Protein AF-A0A671MDL5-F1 (afdb_monomer)

Sequence (183 aa):
FMSVTAITTGIWLVFLQIFPKAQNVAWSSVNFKSMLTWSPKPTNYSYTVEFSELGQDRERMPHCIRTMEPECDLTAELKNLKAYYSADILSEPMRGVSSDLIEFPHVRSEKFSPYYDTAIGRPEFKIEVSSDKRKMTLHVTDVPTALFNEDNKRLNIRDVFGDNLQYKVTYRKAKSTGKNKRH

Mean predicted aligned error: 8.78 Å

pLDDT: mean 88.06, std 17.73, range [24.2, 98.56]

Organism: NCBI:txid1608454

Foldseek 3Di:
DDDDDDDDPDPPPPPQPAFDEWAPFDWAAELLFIKTFTDDQDDFWFKWKWKDFPPDDIDTDPVRGRDSHRMDGCSVVLPPQATKMKMKIFTGGHPPDDHPDPGTHIDMYDIDHNNPPHHYDDWDWDWDADPVRPDIDIGTDFAWHPDADPVRHTDTPCNRCPPVDDDKDWDDDPPDPDIDTDD

Structure (mmCIF, N/CA/C/O backbone):
data_AF-A0A671MDL5-F1
#
_entry.id   AF-A0A671MDL5-F1
#
loop_
_atom_site.group_PDB
_atom_site.id
_atom_site.type_symbol
_atom_site.label_atom_id
_atom_site.label_alt_id
_atom_site.label_comp_id
_atom_site.label_asym_id
_atom_site.label_entity_id
_atom_site.label_seq_id
_atom_site.pdbx_PDB_ins_code
_atom_site.Cartn_x
_atom_site.Cartn_y
_atom_site.Cartn_z
_atom_site.occupancy
_atom_site.B_iso_or_equiv
_atom_site.auth_seq_id
_atom_site.auth_comp_id
_atom_site.auth_asym_id
_atom_site.auth_atom_id
_atom_site.pdbx_PDB_model_num
ATOM 1 N N . PHE A 1 1 ? 66.152 -12.686 -31.623 1.00 38.03 1 PHE A N 1
ATOM 2 C CA . PHE A 1 1 ? 65.501 -11.613 -32.396 1.00 38.03 1 PHE A CA 1
ATOM 3 C C . PHE A 1 1 ? 64.709 -12.232 -33.532 1.00 38.03 1 PHE A C 1
ATOM 5 O O . PHE A 1 1 ? 65.297 -12.617 -34.527 1.00 38.03 1 PHE A O 1
ATOM 12 N N . MET A 1 2 ? 63.398 -12.365 -33.354 1.00 24.20 2 MET A N 1
ATOM 13 C CA . MET A 1 2 ? 62.418 -12.529 -34.428 1.00 24.20 2 MET A CA 1
ATOM 14 C C . MET A 1 2 ? 61.126 -11.919 -33.892 1.00 24.20 2 MET A C 1
ATOM 16 O O . MET A 1 2 ? 60.614 -12.352 -32.863 1.00 24.20 2 MET A O 1
ATOM 20 N N . SER A 1 3 ? 60.692 -10.840 -34.535 1.00 28.72 3 SER A N 1
ATOM 21 C CA . SER A 1 3 ? 59.435 -10.159 -34.248 1.00 28.72 3 SER A CA 1
ATOM 22 C C . SER A 1 3 ? 58.328 -10.895 -34.996 1.00 28.72 3 SER A C 1
ATOM 24 O O . SER A 1 3 ? 58.455 -11.112 -36.200 1.00 28.72 3 SER A O 1
ATOM 26 N N . VAL A 1 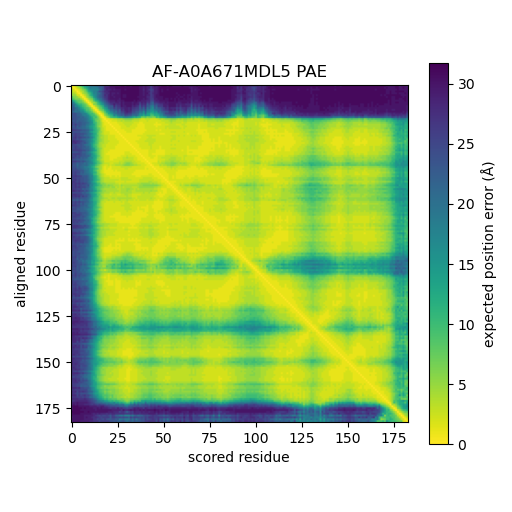4 ? 57.273 -11.300 -34.290 1.00 33.22 4 VAL A N 1
ATOM 27 C CA . VAL A 1 4 ? 56.051 -11.846 -34.888 1.00 33.22 4 VAL A CA 1
ATOM 28 C C . VAL A 1 4 ? 54.928 -10.870 -34.576 1.00 33.22 4 VAL A C 1
ATOM 30 O O . VAL A 1 4 ? 54.520 -10.715 -33.427 1.00 33.22 4 VAL A O 1
ATOM 33 N N . THR A 1 5 ? 54.453 -10.184 -35.607 1.00 33.97 5 THR A N 1
ATOM 34 C CA . THR A 1 5 ? 53.291 -9.300 -35.558 1.00 33.97 5 THR A CA 1
ATOM 35 C C . THR A 1 5 ? 52.025 -10.150 -35.648 1.00 33.97 5 THR A C 1
ATOM 37 O O . THR A 1 5 ? 51.799 -10.822 -36.653 1.00 33.97 5 THR A O 1
ATOM 40 N N . ALA A 1 6 ? 51.194 -10.128 -34.606 1.00 33.28 6 ALA A N 1
ATOM 41 C CA . ALA A 1 6 ? 49.866 -10.730 -34.632 1.00 33.28 6 ALA A CA 1
ATOM 42 C C . ALA A 1 6 ? 48.845 -9.695 -35.126 1.00 33.28 6 ALA A C 1
ATOM 44 O O . ALA A 1 6 ? 48.652 -8.654 -34.500 1.00 33.28 6 ALA A O 1
ATOM 45 N N . ILE A 1 7 ? 48.194 -9.984 -36.253 1.00 45.12 7 ILE A N 1
ATOM 46 C CA . ILE A 1 7 ? 47.018 -9.250 -36.725 1.00 45.12 7 ILE A CA 1
ATOM 47 C C . ILE A 1 7 ? 45.821 -9.836 -35.975 1.00 45.12 7 ILE A C 1
ATOM 49 O O . ILE A 1 7 ? 45.332 -10.910 -36.319 1.00 45.12 7 ILE A O 1
ATOM 53 N N . THR A 1 8 ? 45.377 -9.169 -34.912 1.00 41.53 8 THR A N 1
ATOM 54 C CA . THR A 1 8 ? 44.138 -9.529 -34.222 1.00 41.53 8 THR A CA 1
ATOM 55 C C . THR A 1 8 ? 42.959 -8.980 -35.016 1.00 41.53 8 THR A C 1
ATOM 57 O O . THR A 1 8 ? 42.640 -7.793 -34.986 1.00 41.53 8 THR A O 1
ATOM 60 N N . THR A 1 9 ? 42.298 -9.860 -35.761 1.00 46.31 9 THR A N 1
ATOM 61 C CA . THR A 1 9 ? 40.949 -9.615 -36.262 1.00 46.31 9 THR A CA 1
ATOM 62 C C . THR A 1 9 ? 40.031 -9.440 -35.053 1.00 46.31 9 THR A C 1
ATOM 64 O O . THR A 1 9 ? 39.789 -10.366 -34.280 1.00 46.31 9 THR A O 1
ATOM 67 N N . GLY A 1 10 ? 39.596 -8.199 -34.834 1.00 42.34 10 GLY A N 1
ATOM 68 C CA . GLY A 1 10 ? 38.717 -7.820 -33.737 1.00 42.34 10 GLY A CA 1
ATOM 69 C C . GLY A 1 10 ? 37.343 -8.454 -33.902 1.00 42.34 10 GLY A C 1
ATOM 70 O O . GLY A 1 10 ? 36.468 -7.893 -34.556 1.00 42.34 10 GLY A O 1
ATOM 71 N N . ILE A 1 11 ? 37.145 -9.612 -33.279 1.00 43.97 11 ILE A N 1
ATOM 72 C CA . ILE A 1 11 ? 35.815 -10.051 -32.873 1.00 43.97 11 ILE A CA 1
ATOM 73 C C . ILE A 1 11 ? 35.399 -9.077 -31.773 1.00 43.97 11 ILE A C 1
ATOM 75 O O . ILE A 1 11 ? 35.876 -9.160 -30.641 1.00 43.97 11 ILE A O 1
ATOM 79 N N . TRP A 1 12 ? 34.550 -8.112 -32.120 1.00 43.50 12 TRP A N 1
ATOM 80 C CA . TRP A 1 12 ? 33.810 -7.341 -31.131 1.00 43.50 12 TRP A CA 1
ATOM 81 C C . TRP A 1 12 ? 32.901 -8.326 -30.396 1.00 43.50 12 TRP A C 1
ATOM 83 O O . TRP A 1 12 ? 31.821 -8.670 -30.869 1.00 43.50 12 TRP A O 1
ATOM 93 N N . LEU A 1 13 ? 33.372 -8.840 -29.261 1.00 40.53 13 LEU A N 1
ATOM 94 C CA . LEU A 1 13 ? 32.512 -9.481 -28.279 1.00 40.53 13 LEU A CA 1
ATOM 95 C C . LEU A 1 13 ? 31.534 -8.408 -27.801 1.00 40.53 13 LEU A C 1
ATOM 97 O O . LEU A 1 13 ? 31.865 -7.583 -26.952 1.00 40.53 13 LEU A O 1
ATOM 101 N N . VAL A 1 14 ? 30.340 -8.395 -28.392 1.00 48.12 14 VAL A N 1
ATOM 102 C CA . VAL A 1 14 ? 29.201 -7.661 -27.851 1.00 48.12 14 VAL A CA 1
ATOM 103 C C . VAL A 1 14 ? 28.879 -8.349 -26.531 1.00 48.12 14 VAL A C 1
ATOM 105 O O . VAL A 1 14 ? 28.303 -9.437 -26.506 1.00 48.12 14 VAL A O 1
ATOM 108 N N . PHE A 1 15 ? 29.344 -7.783 -25.419 1.00 48.84 15 PHE A N 1
ATOM 109 C CA . PHE A 1 15 ? 28.907 -8.237 -24.109 1.00 48.84 15 PHE A CA 1
ATOM 110 C C . PHE A 1 15 ? 27.413 -7.936 -24.018 1.00 48.84 15 PHE A C 1
ATOM 112 O O . PHE A 1 15 ? 27.021 -6.787 -23.836 1.00 48.84 15 PHE A O 1
ATOM 119 N N . LEU A 1 16 ? 26.577 -8.967 -24.165 1.00 54.47 16 LEU A N 1
ATOM 120 C CA . LEU A 1 16 ? 25.159 -8.863 -23.859 1.00 54.47 16 LEU A CA 1
ATOM 121 C C . LEU A 1 16 ? 25.063 -8.535 -22.363 1.00 54.47 16 LEU A C 1
ATOM 123 O O . LEU A 1 16 ? 25.289 -9.397 -21.512 1.00 54.47 16 LEU A O 1
ATOM 127 N N . GLN A 1 17 ? 24.830 -7.267 -22.029 1.00 65.50 17 GLN A N 1
ATOM 128 C CA . GLN A 1 17 ? 24.730 -6.834 -20.642 1.00 65.50 17 GLN A CA 1
ATOM 129 C C . GLN A 1 17 ? 23.407 -7.352 -20.072 1.00 65.50 17 GLN A C 1
ATOM 131 O O . GLN A 1 17 ? 22.361 -6.733 -20.239 1.00 65.50 17 GLN A O 1
ATOM 136 N N . ILE A 1 18 ? 23.449 -8.519 -19.429 1.00 80.25 18 ILE A N 1
ATOM 137 C CA . ILE A 1 18 ? 22.289 -9.123 -18.772 1.00 80.25 18 ILE A CA 1
ATOM 138 C C . ILE A 1 18 ? 22.203 -8.556 -17.355 1.00 80.25 18 ILE A C 1
ATOM 140 O O . ILE A 1 18 ? 23.061 -8.821 -16.512 1.00 80.25 18 ILE A O 1
ATOM 144 N N . PHE A 1 19 ? 21.164 -7.769 -17.088 1.00 90.75 19 PHE A N 1
ATOM 145 C CA . PHE A 1 19 ? 20.894 -7.250 -15.750 1.00 90.75 19 PHE A CA 1
ATOM 146 C C . PHE A 1 19 ? 20.320 -8.348 -14.842 1.00 90.75 19 PHE A C 1
ATOM 148 O O . PHE A 1 19 ? 19.509 -9.162 -15.294 1.00 90.75 19 PHE A O 1
ATOM 155 N N . PRO A 1 20 ? 20.704 -8.407 -13.556 1.00 93.69 20 PRO A N 1
ATOM 156 C CA . PRO A 1 20 ? 20.126 -9.379 -12.642 1.00 93.69 20 PRO A CA 1
ATOM 157 C C . PRO A 1 20 ? 18.664 -9.028 -12.361 1.00 93.69 20 PRO A C 1
ATOM 159 O O . PRO A 1 20 ? 18.301 -7.860 -12.224 1.00 93.69 20 PRO A O 1
ATOM 162 N N . LYS A 1 21 ? 17.818 -10.050 -12.245 1.00 96.25 21 LYS A N 1
ATOM 163 C CA . LYS A 1 21 ? 16.431 -9.888 -11.801 1.00 96.25 21 LYS A CA 1
ATOM 164 C C . LYS A 1 21 ? 16.380 -9.465 -10.333 1.00 96.25 21 LYS A C 1
ATOM 166 O O . LYS A 1 21 ? 17.162 -9.974 -9.526 1.00 96.25 21 LYS A O 1
ATOM 171 N N . ALA A 1 22 ? 15.420 -8.606 -9.995 1.00 97.81 22 ALA A N 1
ATOM 172 C CA . ALA A 1 22 ? 15.054 -8.352 -8.607 1.00 97.81 22 ALA A CA 1
ATOM 173 C C . ALA A 1 22 ? 14.635 -9.659 -7.908 1.00 97.81 22 ALA A C 1
ATOM 175 O O . ALA A 1 22 ? 14.125 -10.591 -8.527 1.00 97.81 22 ALA A O 1
ATOM 176 N N . GLN A 1 23 ? 14.851 -9.731 -6.604 1.00 98.00 23 GLN A N 1
ATOM 177 C CA . GLN A 1 23 ? 14.560 -10.876 -5.750 1.00 98.00 23 GLN A CA 1
ATOM 178 C C . GLN A 1 23 ? 13.869 -10.402 -4.477 1.00 98.00 23 GLN A C 1
ATOM 180 O O . GLN A 1 23 ? 14.004 -9.240 -4.089 1.00 98.00 23 GLN A O 1
ATOM 185 N N . ASN A 1 24 ? 13.189 -11.321 -3.786 1.00 97.88 24 ASN A N 1
ATOM 186 C CA . ASN A 1 24 ? 12.487 -11.032 -2.532 1.00 97.88 24 ASN A CA 1
ATOM 187 C C . ASN A 1 24 ? 11.492 -9.871 -2.683 1.00 97.88 24 ASN A C 1
ATOM 189 O O . ASN A 1 24 ? 11.408 -9.003 -1.819 1.00 97.88 24 ASN A O 1
ATOM 193 N N . VAL A 1 25 ? 10.789 -9.840 -3.820 1.00 98.44 25 VAL A N 1
ATOM 194 C CA . VAL A 1 25 ? 9.781 -8.821 -4.105 1.00 98.44 25 VAL A CA 1
ATOM 195 C C . VAL A 1 25 ? 8.607 -9.025 -3.157 1.00 98.44 25 VAL A C 1
ATOM 197 O O . VAL A 1 25 ? 7.961 -10.072 -3.193 1.00 98.44 25 VAL A O 1
ATOM 200 N N . ALA A 1 26 ? 8.332 -8.037 -2.315 1.00 98.25 26 ALA A N 1
ATOM 201 C CA . ALA A 1 26 ? 7.304 -8.135 -1.293 1.00 98.25 26 ALA A CA 1
ATOM 202 C C . ALA A 1 26 ? 6.546 -6.819 -1.122 1.00 98.25 26 ALA A C 1
ATOM 204 O O . ALA A 1 26 ? 7.091 -5.727 -1.280 1.00 98.25 26 ALA A O 1
ATOM 205 N N . TRP A 1 27 ? 5.276 -6.943 -0.748 1.00 98.44 27 TRP A N 1
ATOM 206 C CA . TRP A 1 27 ? 4.457 -5.824 -0.308 1.00 98.44 27 TRP A CA 1
ATOM 207 C C . TRP A 1 27 ? 4.574 -5.652 1.205 1.00 98.44 27 TRP A C 1
ATOM 209 O O . TRP A 1 27 ? 4.484 -6.617 1.963 1.00 98.44 27 TRP A O 1
ATOM 219 N N . SER A 1 28 ? 4.724 -4.410 1.648 1.00 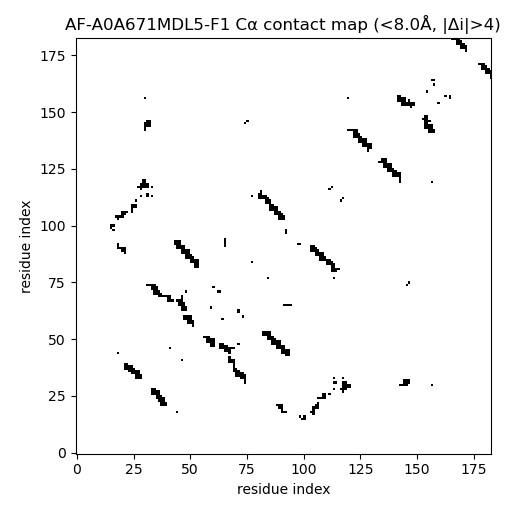97.94 28 SER A N 1
ATOM 220 C CA . SER A 1 28 ? 4.633 -4.003 3.046 1.00 97.94 28 SER A CA 1
ATOM 221 C C . SER A 1 28 ? 3.559 -2.934 3.160 1.00 97.94 28 SER A C 1
ATOM 223 O O . SER A 1 28 ? 3.694 -1.859 2.575 1.00 97.94 28 SER A O 1
ATOM 225 N N . SER A 1 29 ? 2.470 -3.226 3.876 1.00 98.56 29 SER A N 1
ATOM 226 C CA . SER A 1 29 ? 1.367 -2.279 4.021 1.00 98.56 29 SER A CA 1
ATOM 227 C C . SER A 1 29 ? 0.816 -2.227 5.438 1.00 98.56 29 SER A C 1
ATOM 229 O O . SER A 1 29 ? 0.438 -3.249 6.016 1.00 98.56 29 SER A O 1
ATOM 231 N N . VAL A 1 30 ? 0.777 -1.020 6.007 1.00 98.44 30 VAL A N 1
ATOM 232 C CA . VAL A 1 30 ? 0.216 -0.754 7.337 1.00 98.44 30 VAL A CA 1
ATOM 233 C C . VAL A 1 30 ? -0.653 0.493 7.274 1.00 98.44 30 VAL A C 1
ATOM 235 O O . VAL A 1 30 ? -0.196 1.555 6.853 1.00 98.44 30 VAL A O 1
ATOM 238 N N . ASN A 1 31 ? -1.903 0.387 7.730 1.00 98.06 31 ASN A N 1
ATOM 239 C CA . ASN A 1 31 ? -2.895 1.465 7.672 1.00 98.06 31 ASN A CA 1
ATOM 240 C C . ASN A 1 31 ? -2.959 2.126 6.281 1.00 98.06 31 ASN A C 1
ATOM 242 O O . ASN A 1 31 ? -2.991 3.356 6.178 1.00 98.06 31 ASN A O 1
ATOM 246 N N . PHE A 1 32 ? -2.947 1.307 5.224 1.00 98.38 32 PHE A N 1
ATOM 247 C CA . PHE A 1 32 ? -2.957 1.711 3.814 1.00 98.38 32 PHE A CA 1
ATOM 248 C C . PHE A 1 32 ? -1.701 2.433 3.305 1.00 98.38 32 PHE A C 1
ATOM 250 O O . PHE A 1 32 ? -1.635 2.748 2.119 1.00 98.38 32 PHE A O 1
ATOM 257 N N . LYS A 1 33 ? -0.670 2.646 4.135 1.00 98.25 33 LYS A N 1
ATOM 258 C CA . LYS A 1 33 ? 0.657 3.043 3.646 1.00 98.25 33 LYS A CA 1
ATOM 259 C C . LYS A 1 33 ? 1.305 1.823 3.003 1.00 98.25 33 LYS A C 1
ATOM 261 O O . LYS A 1 33 ? 1.703 0.926 3.736 1.00 98.25 33 LYS A O 1
ATOM 266 N N . SER A 1 34 ? 1.390 1.788 1.675 1.00 98.25 34 SER A N 1
ATOM 267 C CA . SER A 1 34 ? 1.766 0.591 0.913 1.00 98.25 34 SER A CA 1
ATOM 268 C C . SER A 1 34 ? 3.072 0.803 0.154 1.00 98.25 34 SER A C 1
ATOM 270 O O . SER A 1 34 ? 3.168 1.675 -0.708 1.00 98.25 34 SER A O 1
ATOM 272 N N . MET A 1 35 ? 4.069 -0.015 0.471 1.00 98.25 35 MET A N 1
ATOM 273 C CA . MET A 1 35 ? 5.412 0.037 -0.094 1.00 98.25 35 MET A CA 1
ATOM 274 C C . MET A 1 35 ? 5.769 -1.312 -0.711 1.00 98.25 35 MET A C 1
ATOM 276 O O . MET A 1 35 ? 5.555 -2.360 -0.100 1.00 98.25 35 MET A O 1
ATOM 280 N N . LEU A 1 36 ? 6.321 -1.281 -1.916 1.00 98.56 36 LEU A N 1
ATOM 281 C CA . LEU A 1 36 ? 6.911 -2.438 -2.572 1.00 98.56 36 LEU A CA 1
ATOM 282 C C . LEU A 1 36 ? 8.406 -2.452 -2.263 1.00 98.56 36 LEU A C 1
ATOM 284 O O . LEU A 1 36 ? 9.060 -1.426 -2.423 1.00 98.56 36 LEU A O 1
ATOM 288 N N . THR A 1 37 ? 8.949 -3.584 -1.831 1.00 98.56 37 THR A N 1
ATOM 289 C CA . THR A 1 37 ? 10.377 -3.740 -1.526 1.00 98.56 37 THR A CA 1
ATOM 290 C C . THR A 1 37 ? 10.956 -4.935 -2.261 1.00 98.56 37 THR A C 1
ATOM 292 O O . THR A 1 37 ? 10.240 -5.874 -2.614 1.00 98.56 37 THR A O 1
ATOM 295 N N . TRP A 1 38 ? 12.254 -4.887 -2.542 1.00 98.56 38 TRP A N 1
ATOM 296 C CA . TRP A 1 38 ? 12.972 -5.962 -3.217 1.00 98.56 38 TRP A CA 1
ATOM 297 C C . TRP A 1 38 ? 14.465 -5.928 -2.877 1.00 98.56 38 TRP A C 1
ATOM 299 O O . TRP A 1 38 ? 14.929 -5.199 -2.006 1.00 98.56 38 TRP A O 1
ATOM 309 N N . SER A 1 39 ? 15.241 -6.781 -3.533 1.00 97.94 39 SER A N 1
ATOM 310 C CA . SER A 1 39 ? 16.687 -6.904 -3.363 1.00 97.94 39 SER A CA 1
ATOM 311 C C . SER A 1 39 ? 17.327 -7.425 -4.658 1.00 97.94 39 SER A C 1
ATOM 313 O O . SER A 1 39 ? 16.615 -7.959 -5.504 1.00 97.94 39 SER A O 1
ATOM 315 N N . PRO A 1 40 ? 18.652 -7.321 -4.837 1.00 97.12 40 PRO A N 1
ATOM 316 C CA . PRO A 1 40 ? 19.580 -6.491 -4.071 1.00 97.12 40 PRO A CA 1
ATOM 317 C C . PRO A 1 40 ? 19.478 -5.011 -4.471 1.00 97.12 40 PRO A C 1
ATOM 319 O O . PRO A 1 40 ? 18.895 -4.675 -5.503 1.00 97.12 40 PRO A O 1
ATOM 322 N N . LYS A 1 41 ? 20.105 -4.128 -3.682 1.00 97.12 41 LYS A N 1
ATOM 323 C CA . LYS A 1 41 ? 20.360 -2.742 -4.103 1.00 97.12 41 LYS A CA 1
ATOM 324 C C . LYS A 1 41 ? 21.260 -2.762 -5.354 1.00 97.12 41 LYS A C 1
ATOM 326 O O . LYS A 1 41 ? 22.266 -3.479 -5.343 1.00 97.12 41 LYS A O 1
ATOM 331 N N . 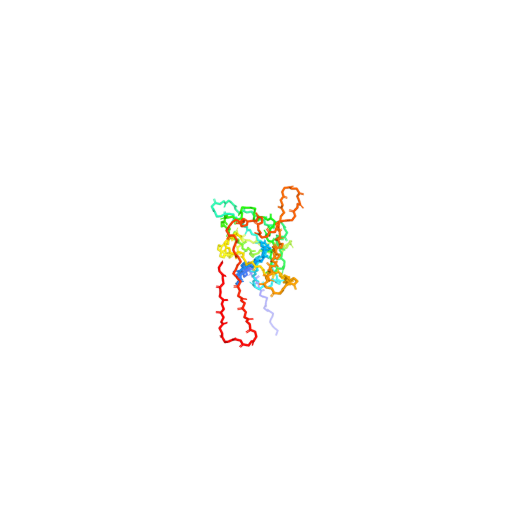PRO A 1 42 ? 20.912 -2.045 -6.434 1.00 95.12 42 PRO A N 1
ATOM 332 C CA . PRO A 1 42 ? 21.658 -2.122 -7.678 1.00 95.12 42 PRO A CA 1
ATOM 333 C C . PRO A 1 42 ? 22.966 -1.317 -7.584 1.00 95.12 42 PRO A C 1
ATOM 335 O O . PRO A 1 42 ? 23.076 -0.379 -6.795 1.00 95.12 42 PRO A O 1
ATOM 338 N N . THR A 1 43 ? 23.970 -1.685 -8.386 1.00 92.38 43 THR A N 1
ATOM 339 C CA . THR A 1 43 ? 25.295 -1.024 -8.403 1.00 92.38 43 THR A CA 1
ATOM 340 C C . THR A 1 43 ? 25.676 -0.472 -9.777 1.00 92.38 43 THR A C 1
ATOM 342 O O . THR A 1 43 ? 26.229 0.618 -9.860 1.00 92.38 43 THR A O 1
ATOM 345 N N . ASN A 1 44 ? 25.366 -1.194 -10.855 1.00 92.31 44 ASN A N 1
ATOM 346 C CA . ASN A 1 44 ? 25.681 -0.840 -12.249 1.00 92.31 44 ASN A CA 1
ATOM 347 C C . ASN A 1 44 ? 24.462 -0.962 -13.189 1.00 92.31 44 ASN A C 1
ATOM 349 O O . ASN A 1 44 ? 24.601 -1.158 -14.397 1.00 92.31 44 ASN A O 1
ATOM 353 N N . TYR A 1 45 ? 23.267 -0.885 -12.615 1.00 94.81 45 TYR A N 1
ATOM 354 C CA . TYR A 1 45 ? 21.967 -0.913 -13.279 1.00 94.81 45 TYR A CA 1
ATOM 355 C C . TYR A 1 45 ? 20.967 -0.163 -12.400 1.00 94.81 45 TYR A C 1
ATOM 357 O O . TYR A 1 45 ? 21.344 0.386 -11.367 1.00 94.81 45 TYR A O 1
ATOM 365 N N . SER A 1 46 ? 19.710 -0.107 -12.808 1.00 96.88 46 SER A N 1
ATOM 366 C CA . SER A 1 46 ? 18.648 0.544 -12.049 1.00 96.88 46 SER A CA 1
ATOM 367 C C . SER A 1 46 ? 17.356 -0.251 -12.143 1.00 96.88 46 SER A C 1
ATOM 369 O O . SER A 1 46 ? 17.231 -1.135 -12.993 1.00 96.88 46 SER A O 1
ATOM 371 N N . TYR A 1 47 ? 16.404 0.069 -11.274 1.00 97.94 47 TYR A N 1
ATOM 372 C CA . TYR A 1 47 ? 15.077 -0.524 -11.313 1.00 97.94 47 TYR A CA 1
ATOM 373 C C . TYR A 1 47 ? 14.038 0.464 -11.826 1.00 97.94 47 TYR A C 1
ATOM 375 O O . TYR A 1 47 ? 14.085 1.644 -11.484 1.00 97.94 47 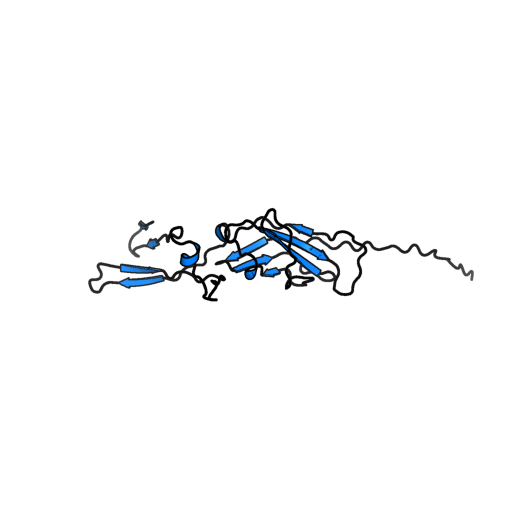TYR A O 1
ATOM 383 N N . THR A 1 48 ? 13.062 -0.025 -12.582 1.00 97.81 48 THR A N 1
ATOM 384 C CA . THR A 1 48 ? 11.793 0.678 -12.774 1.00 97.81 48 THR A CA 1
ATOM 385 C C . THR A 1 48 ? 10.645 -0.170 -12.280 1.00 97.81 48 THR A C 1
ATOM 387 O O . THR A 1 48 ? 10.549 -1.346 -12.618 1.00 97.81 48 THR A O 1
ATOM 390 N N . VAL A 1 49 ? 9.773 0.449 -11.488 1.00 98.44 49 VAL A N 1
ATOM 391 C CA . VAL A 1 49 ? 8.516 -0.159 -11.060 1.00 98.44 49 VAL A CA 1
ATOM 392 C C . VAL A 1 49 ? 7.411 0.185 -12.049 1.00 98.44 49 VAL A C 1
ATOM 394 O O . VAL A 1 49 ? 7.137 1.355 -12.326 1.00 98.44 49 VAL A O 1
ATOM 397 N N . GLU A 1 50 ? 6.761 -0.854 -12.544 1.00 98.00 50 GLU A N 1
ATOM 398 C CA . GLU A 1 50 ? 5.476 -0.803 -13.228 1.00 98.00 50 GLU A CA 1
ATOM 399 C C . GLU A 1 50 ? 4.423 -1.464 -12.345 1.00 98.00 50 GLU A C 1
ATOM 401 O O . GLU A 1 50 ? 4.724 -2.409 -11.620 1.00 98.00 50 GLU A O 1
ATOM 406 N N . PHE A 1 51 ? 3.186 -0.988 -12.378 1.00 97.25 51 PHE A N 1
ATOM 407 C CA . PHE A 1 51 ? 2.095 -1.591 -11.616 1.00 97.25 51 PHE A CA 1
ATOM 408 C C . PHE A 1 51 ? 0.779 -1.482 -12.381 1.00 97.25 51 PHE A C 1
ATOM 410 O O . PHE A 1 51 ? 0.648 -0.698 -13.316 1.00 97.25 51 PHE A O 1
ATOM 417 N N . SER A 1 52 ? -0.182 -2.321 -12.019 1.00 97.00 52 SER A N 1
ATOM 418 C CA . SER A 1 52 ? -1.530 -2.304 -12.592 1.00 97.00 52 SER A CA 1
ATOM 419 C C . SER A 1 52 ? -2.520 -2.916 -11.618 1.00 97.00 52 SER A C 1
ATOM 421 O O . SER A 1 52 ? -2.175 -3.824 -10.851 1.00 97.00 52 SER A O 1
ATOM 423 N N . GLU A 1 53 ? -3.764 -2.450 -11.684 1.00 97.31 53 GLU A N 1
ATOM 424 C CA . GLU A 1 53 ? -4.902 -3.262 -11.267 1.00 97.31 53 GLU A CA 1
ATOM 425 C C . GLU A 1 53 ? -4.989 -4.497 -12.185 1.00 97.31 53 GLU A C 1
ATOM 427 O O . GLU A 1 53 ? -4.743 -4.418 -13.390 1.00 97.31 53 GLU A O 1
ATOM 432 N N . LEU A 1 54 ? -5.301 -5.668 -11.625 1.00 94.81 54 LEU A N 1
ATOM 433 C CA . LEU A 1 54 ? -5.328 -6.912 -12.394 1.00 94.81 54 LEU A CA 1
ATOM 434 C C . LEU A 1 54 ? -6.289 -6.819 -13.586 1.00 94.81 54 LEU A C 1
ATOM 436 O O . LEU A 1 54 ? -7.483 -6.587 -13.423 1.00 94.81 54 LEU A O 1
ATOM 440 N N . GLY A 1 55 ? -5.761 -7.098 -14.779 1.00 91.12 55 GLY A N 1
ATOM 441 C CA . GLY A 1 55 ? -6.520 -7.047 -16.031 1.00 91.12 55 GLY A CA 1
ATOM 442 C C . GLY A 1 55 ? -6.523 -5.678 -16.714 1.00 91.12 55 GLY A C 1
ATOM 443 O O . GLY A 1 55 ? -7.138 -5.556 -17.769 1.00 91.12 55 GLY A O 1
ATOM 444 N N . GLN A 1 56 ? -5.836 -4.683 -16.149 1.00 95.38 56 GLN A N 1
ATOM 445 C CA . GLN A 1 56 ? -5.599 -3.383 -16.776 1.00 95.38 56 GLN A CA 1
ATOM 446 C C . GLN A 1 56 ? -4.168 -3.273 -17.320 1.00 95.38 56 GLN A C 1
ATOM 448 O O . GLN A 1 56 ? -3.315 -4.134 -17.076 1.00 95.38 56 GLN A O 1
ATOM 453 N N . ASP A 1 57 ? -3.919 -2.200 -18.068 1.00 95.12 57 ASP A N 1
ATOM 454 C CA . ASP A 1 57 ? -2.595 -1.874 -18.584 1.00 95.12 57 ASP A CA 1
ATOM 455 C C . ASP A 1 57 ? -1.645 -1.452 -17.459 1.00 95.12 57 ASP A C 1
ATOM 457 O O . ASP A 1 57 ? -2.051 -0.916 -16.426 1.00 95.12 57 ASP A O 1
ATOM 461 N N . ARG A 1 58 ? -0.351 -1.720 -17.658 1.00 94.50 58 ARG A N 1
ATOM 462 C CA . ARG A 1 58 ? 0.688 -1.354 -16.692 1.00 94.50 58 ARG A CA 1
ATOM 463 C C . ARG A 1 58 ? 1.068 0.105 -16.842 1.00 94.50 58 ARG A C 1
ATOM 465 O O . ARG A 1 58 ? 1.351 0.576 -17.941 1.00 94.50 58 ARG A O 1
ATOM 472 N N . GLU A 1 59 ? 1.172 0.778 -15.710 1.00 95.50 59 GLU A N 1
ATOM 473 C CA . GLU A 1 59 ? 1.633 2.153 -15.618 1.00 95.50 59 GLU A CA 1
ATOM 474 C C . GLU A 1 59 ? 3.010 2.199 -14.954 1.00 95.50 59 GLU A C 1
ATOM 476 O O . GLU A 1 59 ? 3.276 1.505 -13.967 1.00 95.50 59 GLU A O 1
ATOM 481 N N . ARG A 1 60 ? 3.910 3.028 -15.497 1.00 96.06 60 ARG A N 1
ATOM 482 C CA . ARG A 1 60 ? 5.231 3.264 -14.900 1.00 96.06 60 ARG A CA 1
ATOM 483 C C . ARG A 1 60 ? 5.094 4.220 -13.730 1.00 96.06 60 ARG A C 1
ATOM 485 O O . ARG A 1 60 ? 4.545 5.307 -13.883 1.00 96.06 60 ARG A O 1
ATOM 492 N N . MET A 1 61 ? 5.677 3.854 -12.596 1.00 96.25 61 MET A N 1
ATOM 493 C CA . MET A 1 61 ? 5.642 4.665 -11.389 1.00 96.25 61 MET A CA 1
ATOM 494 C C . MET A 1 61 ? 6.608 5.855 -11.491 1.00 96.25 61 MET A C 1
ATOM 496 O O . MET A 1 61 ? 7.818 5.624 -11.432 1.00 96.25 61 MET A O 1
ATOM 500 N N . PRO A 1 62 ? 6.146 7.118 -11.605 1.00 93.56 62 PRO A N 1
ATOM 501 C CA . PRO A 1 62 ? 7.010 8.240 -11.985 1.00 93.56 62 PRO A CA 1
ATOM 502 C C . PRO A 1 62 ? 8.206 8.473 -11.053 1.00 93.56 62 PRO A C 1
ATOM 504 O O . PRO A 1 62 ? 9.313 8.745 -11.523 1.00 93.56 62 PRO A O 1
ATOM 507 N N . HIS A 1 63 ? 8.020 8.326 -9.738 1.00 94.88 63 HIS A N 1
ATOM 508 C CA . HIS A 1 63 ? 9.092 8.487 -8.744 1.00 94.88 63 HIS A CA 1
ATOM 509 C C . HIS A 1 63 ? 9.970 7.245 -8.564 1.00 94.88 63 HIS A C 1
ATOM 511 O O . HIS A 1 63 ? 10.964 7.310 -7.846 1.00 94.88 63 HIS A O 1
ATOM 517 N N . CYS A 1 64 ? 9.652 6.141 -9.239 1.00 96.88 64 CYS A N 1
ATOM 518 C CA . CYS A 1 64 ? 10.419 4.898 -9.200 1.00 96.88 64 CYS A CA 1
ATOM 519 C C . CYS A 1 64 ? 10.904 4.481 -10.596 1.00 96.88 64 CYS A C 1
ATOM 521 O O . CYS A 1 64 ? 11.079 3.293 -10.851 1.00 96.88 64 CYS A O 1
ATOM 523 N N . ILE A 1 65 ? 11.131 5.444 -11.499 1.00 96.19 65 ILE A N 1
ATOM 524 C CA . ILE A 1 65 ? 11.773 5.210 -12.800 1.00 96.19 65 ILE A CA 1
ATOM 525 C C . ILE A 1 65 ? 13.292 5.291 -12.646 1.00 96.19 65 ILE A C 1
ATOM 527 O O . ILE A 1 65 ? 13.826 6.343 -12.280 1.00 96.19 65 ILE A O 1
ATOM 531 N N . ARG A 1 66 ? 13.996 4.219 -13.027 1.00 95.31 66 ARG A N 1
ATOM 532 C CA . ARG A 1 66 ? 15.462 4.094 -12.939 1.00 95.31 66 ARG A CA 1
ATOM 533 C C . ARG A 1 66 ? 15.988 4.442 -11.546 1.00 95.31 66 ARG A C 1
ATOM 535 O O . ARG A 1 66 ? 16.970 5.173 -11.403 1.00 95.31 66 ARG A O 1
ATOM 542 N N . THR A 1 67 ?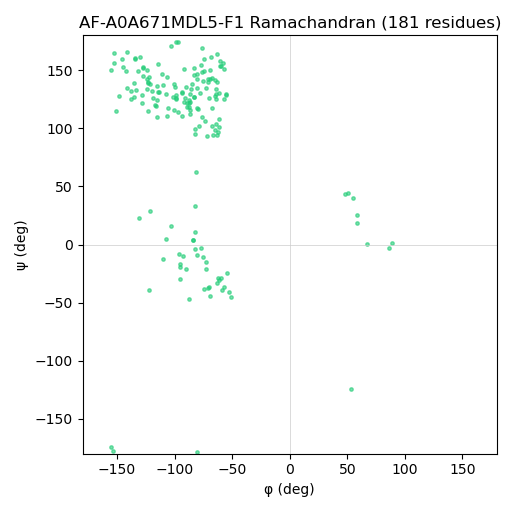 15.307 3.943 -10.521 1.00 96.38 67 THR A N 1
ATOM 543 C CA . THR A 1 67 ? 15.688 4.128 -9.125 1.00 96.38 67 THR A CA 1
ATOM 544 C C . THR A 1 67 ? 16.858 3.224 -8.741 1.00 96.38 67 THR A C 1
ATOM 546 O O . THR A 1 67 ? 17.018 2.112 -9.254 1.00 96.38 67 THR A O 1
ATOM 549 N N . MET A 1 68 ? 17.677 3.724 -7.817 1.00 96.31 68 MET A N 1
ATOM 550 C CA . MET A 1 68 ? 18.717 2.957 -7.127 1.00 96.31 68 MET A CA 1
ATOM 551 C C . MET A 1 68 ? 18.239 2.444 -5.767 1.00 96.31 68 MET A C 1
ATOM 553 O O . MET A 1 68 ? 18.954 1.690 -5.109 1.00 96.31 68 MET A O 1
ATOM 557 N N . GLU A 1 69 ? 17.062 2.871 -5.315 1.00 97.44 69 GLU A N 1
ATOM 558 C CA . GLU A 1 69 ? 16.500 2.404 -4.058 1.00 97.44 69 GLU A CA 1
ATOM 559 C C . GLU A 1 69 ? 15.730 1.098 -4.278 1.00 97.44 69 GLU A C 1
ATOM 561 O O . GLU A 1 69 ? 14.971 0.988 -5.244 1.00 97.44 69 GLU A O 1
ATOM 566 N N . PRO A 1 70 ? 15.932 0.086 -3.417 1.00 97.44 70 PRO A N 1
ATOM 567 C CA . PRO A 1 70 ? 15.290 -1.219 -3.541 1.00 97.44 70 PRO A CA 1
ATOM 568 C C . PRO A 1 70 ? 13.866 -1.219 -2.950 1.00 97.44 70 PRO A C 1
ATOM 570 O O . PRO A 1 70 ? 13.416 -2.206 -2.365 1.00 97.44 70 PRO A O 1
ATOM 573 N N . GLU A 1 71 ? 13.180 -0.085 -3.057 1.00 98.25 71 GLU A N 1
ATOM 574 C CA . GLU A 1 71 ? 11.829 0.127 -2.563 1.00 98.25 71 GLU A CA 1
ATOM 575 C C . GLU A 1 71 ? 11.097 1.195 -3.382 1.00 98.25 71 GLU A C 1
ATOM 577 O O . GLU A 1 71 ? 11.708 2.051 -4.026 1.00 98.25 71 GLU A O 1
ATOM 582 N N . CYS A 1 72 ? 9.768 1.138 -3.361 1.00 98.44 72 CYS A N 1
ATOM 583 C CA . CYS A 1 72 ? 8.902 2.113 -4.001 1.00 98.44 72 CYS A CA 1
ATOM 584 C C . CYS A 1 72 ? 7.597 2.279 -3.225 1.00 98.44 72 CYS A C 1
ATOM 586 O O . CYS A 1 72 ? 6.889 1.310 -2.948 1.00 98.44 72 CYS A O 1
ATOM 588 N N . ASP A 1 73 ? 7.262 3.521 -2.895 1.00 97.94 73 ASP A N 1
ATOM 589 C CA . ASP A 1 73 ? 5.990 3.868 -2.270 1.00 97.94 73 ASP A CA 1
ATOM 590 C C . ASP A 1 73 ? 4.881 3.922 -3.325 1.00 97.94 73 ASP A C 1
ATOM 592 O O . ASP A 1 73 ? 4.931 4.752 -4.226 1.00 97.94 73 ASP A O 1
ATOM 596 N N . LEU A 1 74 ? 3.878 3.055 -3.216 1.00 97.56 74 LEU A N 1
ATOM 597 C CA . LEU A 1 74 ? 2.764 2.981 -4.167 1.00 97.56 74 LEU A CA 1
ATOM 598 C C . LEU A 1 74 ? 1.461 3.531 -3.574 1.00 97.56 74 LEU A C 1
ATOM 600 O O . LEU A 1 74 ? 0.420 3.485 -4.218 1.00 97.56 74 LEU A O 1
ATOM 604 N N . THR A 1 75 ? 1.506 4.085 -2.359 1.00 96.44 75 THR A N 1
ATOM 605 C CA . THR A 1 75 ? 0.323 4.472 -1.573 1.00 96.44 75 THR A CA 1
ATOM 606 C C . THR A 1 75 ? -0.673 5.340 -2.343 1.00 96.44 75 THR A C 1
ATOM 608 O O . THR A 1 75 ? -1.872 5.088 -2.274 1.00 96.44 75 THR A O 1
ATOM 611 N N . ALA A 1 76 ? -0.191 6.357 -3.062 1.00 93.69 76 ALA A N 1
ATOM 612 C CA . ALA A 1 76 ? -1.049 7.319 -3.756 1.00 93.69 76 ALA A CA 1
ATOM 613 C C . ALA A 1 76 ? -1.743 6.736 -5.000 1.00 93.69 76 ALA A C 1
ATOM 615 O O . ALA A 1 76 ? -2.780 7.248 -5.423 1.00 93.69 76 ALA A O 1
ATOM 616 N N . GLU A 1 77 ? -1.201 5.654 -5.560 1.00 94.31 77 GLU A N 1
ATOM 617 C CA . GLU A 1 77 ? -1.685 5.095 -6.821 1.00 94.31 77 GLU A CA 1
ATOM 618 C C . GLU A 1 77 ? -2.688 3.951 -6.638 1.00 94.31 77 GLU A C 1
ATOM 620 O O . GLU A 1 77 ? -3.452 3.637 -7.550 1.00 94.31 77 GLU A O 1
ATOM 625 N N . LEU A 1 78 ? -2.761 3.360 -5.442 1.00 95.56 78 LEU A N 1
ATOM 626 C CA . LEU A 1 78 ? -3.698 2.278 -5.120 1.00 95.56 78 LEU A CA 1
ATOM 627 C C . LEU A 1 78 ? -5.099 2.824 -4.791 1.00 95.56 78 LEU A C 1
ATOM 629 O O . LEU A 1 78 ? -5.599 2.683 -3.674 1.00 95.56 78 LEU A O 1
ATOM 633 N N . LYS A 1 79 ? -5.733 3.476 -5.771 1.00 93.75 79 LYS A N 1
ATOM 634 C CA . LYS A 1 79 ? -6.995 4.221 -5.605 1.00 93.75 79 LYS A CA 1
ATOM 635 C C . LYS A 1 79 ? -8.193 3.311 -5.335 1.00 93.75 79 LYS A C 1
ATOM 637 O O . LYS A 1 79 ? -8.998 3.579 -4.445 1.00 93.75 79 LYS A O 1
ATOM 642 N N . ASN A 1 80 ? -8.316 2.215 -6.082 1.00 96.38 80 ASN A N 1
ATOM 643 C CA . ASN A 1 80 ? -9.356 1.218 -5.855 1.00 96.38 80 ASN A CA 1
ATOM 644 C C . ASN A 1 80 ? -8.916 0.263 -4.737 1.00 96.38 80 ASN A C 1
ATOM 646 O O . ASN A 1 80 ? -8.195 -0.701 -4.986 1.00 96.38 80 ASN A O 1
ATOM 650 N N . LEU A 1 81 ? -9.335 0.530 -3.498 1.00 97.12 81 LEU A N 1
ATOM 651 C CA . LEU A 1 81 ? -8.859 -0.208 -2.320 1.00 97.12 81 LEU A CA 1
ATOM 652 C C . LEU A 1 81 ? -9.213 -1.701 -2.340 1.00 97.12 81 LEU A C 1
ATOM 654 O O . LEU A 1 81 ? -8.499 -2.495 -1.737 1.00 97.12 81 LEU A O 1
ATOM 658 N N . LYS A 1 82 ? -10.315 -2.088 -2.995 1.00 97.50 82 LYS A N 1
ATOM 659 C CA . LYS A 1 82 ? -10.788 -3.484 -3.042 1.00 97.50 82 LYS A CA 1
ATOM 660 C C . LYS A 1 82 ? -10.268 -4.261 -4.249 1.00 97.50 82 LYS A C 1
ATOM 662 O O . LYS A 1 82 ? -10.456 -5.474 -4.305 1.00 97.50 82 LYS A O 1
ATOM 667 N N . ALA A 1 83 ? -9.639 -3.584 -5.205 1.00 98.00 83 ALA A N 1
ATOM 668 C CA . ALA A 1 83 ? -8.986 -4.249 -6.319 1.00 98.00 83 ALA A CA 1
ATOM 669 C C . ALA A 1 83 ? -7.754 -5.027 -5.858 1.00 98.00 83 ALA A C 1
ATOM 671 O O . ALA A 1 83 ? -7.193 -4.775 -4.789 1.00 98.00 83 ALA A O 1
ATOM 672 N N . TYR A 1 84 ? -7.333 -5.958 -6.708 1.00 98.44 84 TYR A N 1
ATOM 673 C CA . TYR A 1 84 ? -6.027 -6.588 -6.615 1.00 98.44 84 TYR A CA 1
ATOM 674 C C . TYR A 1 84 ? -5.087 -5.930 -7.615 1.00 98.44 84 TYR A C 1
ATOM 676 O O . TYR A 1 84 ? -5.445 -5.739 -8.776 1.00 98.44 84 TYR A O 1
ATOM 684 N N . TYR A 1 85 ? -3.875 -5.647 -7.164 1.00 98.44 85 TYR A N 1
ATOM 685 C CA . TYR A 1 85 ? -2.799 -5.076 -7.953 1.00 98.44 85 TYR A CA 1
ATOM 686 C C . TYR A 1 85 ? -1.661 -6.077 -8.091 1.00 98.44 85 TYR A C 1
ATOM 688 O O . TYR A 1 85 ? -1.466 -6.953 -7.244 1.00 98.44 85 TYR A O 1
ATOM 696 N N . SER A 1 86 ? -0.885 -5.911 -9.153 1.00 97.88 86 SER A N 1
ATOM 697 C CA . SER A 1 86 ? 0.433 -6.522 -9.305 1.00 97.88 86 SER A CA 1
ATOM 698 C C . SER A 1 86 ? 1.432 -5.464 -9.743 1.00 97.88 86 SER A C 1
ATOM 700 O O . SER A 1 86 ? 1.063 -4.523 -10.447 1.00 97.88 86 SER A O 1
ATOM 702 N N . ALA A 1 87 ? 2.684 -5.630 -9.335 1.00 98.12 87 ALA A N 1
ATOM 703 C CA . ALA A 1 87 ? 3.783 -4.777 -9.753 1.00 98.12 87 ALA A CA 1
ATOM 704 C C . ALA A 1 87 ? 4.870 -5.613 -10.427 1.00 98.12 87 ALA A C 1
ATOM 706 O O . ALA A 1 87 ? 5.130 -6.744 -10.025 1.00 98.12 87 ALA A O 1
ATOM 707 N N . ASP A 1 88 ? 5.507 -5.054 -11.443 1.00 97.62 88 ASP A N 1
ATOM 708 C CA . ASP A 1 88 ? 6.665 -5.615 -12.117 1.00 97.62 88 ASP A CA 1
ATOM 709 C C . ASP A 1 88 ? 7.867 -4.703 -11.853 1.00 97.62 88 ASP A C 1
ATOM 711 O O . ASP A 1 88 ? 7.790 -3.481 -11.988 1.00 97.62 88 ASP A O 1
ATOM 715 N N . ILE A 1 89 ? 8.987 -5.299 -11.454 1.00 98.25 89 ILE A N 1
ATOM 716 C CA . ILE A 1 89 ? 10.249 -4.587 -11.238 1.00 98.25 89 ILE A CA 1
ATOM 717 C C . ILE A 1 89 ? 11.178 -4.946 -12.386 1.00 98.25 89 ILE A C 1
ATOM 719 O O . ILE A 1 89 ? 11.622 -6.092 -12.487 1.00 98.25 89 ILE A O 1
ATOM 723 N N . LEU A 1 90 ? 11.451 -3.972 -13.247 1.00 97.50 90 LEU A N 1
ATOM 724 C CA . LEU A 1 90 ? 12.313 -4.107 -14.413 1.00 97.50 90 LEU A CA 1
ATOM 725 C C . LEU A 1 90 ? 13.737 -3.695 -14.054 1.00 97.50 90 LEU A C 1
ATOM 727 O O . LEU A 1 90 ? 13.945 -2.607 -13.523 1.00 97.50 90 LEU A O 1
ATOM 731 N N . SER A 1 91 ? 14.714 -4.533 -14.384 1.00 97.06 91 SER A N 1
ATOM 732 C CA . SER A 1 91 ? 16.137 -4.224 -14.251 1.00 97.06 91 SER A CA 1
ATOM 733 C C . SER A 1 91 ? 16.674 -3.655 -15.561 1.00 97.06 91 SER A C 1
ATOM 735 O O . SER A 1 91 ? 16.802 -4.376 -16.550 1.00 97.06 91 SER A O 1
ATOM 737 N N . GLU A 1 92 ? 17.013 -2.370 -15.576 1.00 94.19 92 GLU A N 1
ATOM 738 C CA . GLU A 1 92 ? 17.353 -1.627 -16.795 1.00 94.19 92 GLU A CA 1
ATOM 739 C C . GLU A 1 92 ? 18.683 -0.850 -16.649 1.00 94.19 92 GLU A C 1
ATOM 741 O O . GLU A 1 92 ? 19.146 -0.623 -15.522 1.00 94.19 92 GLU A O 1
ATOM 746 N N . PRO A 1 93 ? 19.336 -0.432 -17.754 1.00 92.88 93 PRO A N 1
ATOM 747 C CA . PRO A 1 93 ? 20.589 0.313 -17.687 1.00 92.88 93 PRO A CA 1
ATOM 748 C C . PRO A 1 93 ? 20.433 1.631 -16.924 1.00 92.88 93 PRO A C 1
ATOM 750 O O . PRO A 1 93 ? 19.367 2.251 -16.893 1.00 92.88 93 PRO A O 1
ATOM 753 N N . MET A 1 94 ? 21.541 2.102 -16.351 1.00 90.69 94 MET A N 1
ATOM 754 C CA . MET A 1 94 ? 21.592 3.441 -15.770 1.00 90.69 94 MET A CA 1
ATOM 755 C C . MET A 1 94 ? 21.304 4.513 -16.829 1.00 90.69 94 MET A C 1
ATOM 757 O O . MET A 1 94 ? 21.497 4.317 -18.032 1.00 90.69 94 MET A O 1
ATOM 761 N N . ARG A 1 95 ? 20.872 5.695 -16.380 1.00 86.38 95 ARG A N 1
ATOM 762 C CA . ARG A 1 95 ? 20.671 6.840 -17.277 1.00 86.38 95 ARG A CA 1
ATOM 763 C C . ARG A 1 95 ? 21.954 7.136 -18.062 1.00 86.38 95 ARG A C 1
ATOM 765 O O . ARG A 1 95 ? 23.020 7.266 -17.474 1.00 86.38 95 ARG A O 1
ATOM 772 N N . GLY A 1 96 ? 21.824 7.262 -19.382 1.00 84.19 96 GLY A N 1
ATOM 773 C CA . GLY A 1 96 ? 22.947 7.531 -20.288 1.00 84.19 96 GLY A CA 1
ATOM 774 C C . GLY A 1 96 ? 23.709 6.290 -20.762 1.00 84.19 96 GLY A C 1
ATOM 775 O O . GLY A 1 96 ? 24.601 6.431 -21.591 1.00 84.19 96 GLY A O 1
ATOM 776 N N . VAL A 1 97 ? 23.350 5.091 -20.295 1.00 86.69 97 VAL A N 1
ATOM 777 C CA . VAL A 1 97 ? 23.913 3.825 -20.782 1.00 86.69 97 VAL A CA 1
ATOM 778 C C . VAL A 1 97 ? 22.943 3.203 -21.787 1.00 86.69 97 VAL A C 1
ATOM 780 O O . VAL A 1 97 ? 21.761 3.023 -21.488 1.00 86.69 97 VAL A O 1
ATOM 783 N N . SER A 1 98 ? 23.428 2.893 -22.990 1.00 83.25 98 SER A N 1
ATOM 784 C CA . SER A 1 98 ? 22.663 2.154 -23.997 1.00 83.25 98 SER A CA 1
ATOM 785 C C . SER A 1 98 ? 22.691 0.657 -23.702 1.00 83.25 98 SER A C 1
ATOM 787 O O . SER A 1 98 ? 23.688 0.129 -23.215 1.00 83.25 98 SER A O 1
ATOM 789 N N . SER A 1 99 ? 21.604 -0.035 -24.023 1.00 84.50 99 SER A N 1
ATOM 790 C CA . SER A 1 99 ? 21.521 -1.490 -23.967 1.00 84.50 99 SER A CA 1
ATOM 791 C C . SER A 1 99 ? 20.839 -1.982 -25.234 1.00 84.50 99 SER A C 1
ATOM 793 O O . SER A 1 99 ? 19.854 -1.386 -25.662 1.00 84.50 99 SER A O 1
ATOM 795 N N . ASP A 1 100 ? 21.352 -3.073 -25.796 1.00 83.94 100 ASP A N 1
ATOM 796 C CA . ASP A 1 100 ? 20.783 -3.719 -26.983 1.00 83.94 100 ASP A CA 1
ATOM 797 C C . ASP A 1 100 ? 19.634 -4.686 -26.628 1.00 83.94 100 ASP A C 1
ATOM 799 O O . ASP A 1 100 ? 19.114 -5.394 -27.490 1.00 83.94 100 ASP A O 1
ATOM 803 N N . LEU A 1 101 ? 19.243 -4.758 -25.347 1.00 84.19 101 LEU A N 1
ATOM 804 C CA . LEU A 1 101 ? 18.132 -5.594 -24.902 1.00 84.19 101 LEU A CA 1
ATOM 805 C C . LEU A 1 101 ? 16.796 -5.033 -25.403 1.00 84.19 101 LEU A C 1
ATOM 807 O O . LEU A 1 101 ? 16.445 -3.889 -25.126 1.00 84.19 101 LEU A O 1
ATOM 811 N N . ILE A 1 102 ? 16.028 -5.885 -26.088 1.00 83.50 102 ILE A N 1
ATOM 812 C CA . ILE A 1 102 ? 14.654 -5.585 -26.522 1.00 83.50 102 ILE A CA 1
ATOM 813 C C . ILE A 1 102 ? 13.691 -5.637 -25.326 1.00 83.50 102 ILE A C 1
ATOM 815 O O . ILE A 1 102 ? 12.787 -4.813 -25.218 1.00 83.50 102 ILE A O 1
ATOM 819 N N . GLU A 1 103 ? 13.905 -6.592 -24.417 1.00 87.81 103 GLU A N 1
ATOM 820 C CA . GLU A 1 103 ? 13.123 -6.762 -23.194 1.00 87.81 103 GLU A CA 1
ATOM 821 C C . GLU A 1 103 ? 14.059 -6.840 -21.986 1.00 87.81 103 GLU A C 1
ATOM 823 O O . GLU A 1 103 ? 15.010 -7.628 -21.956 1.00 87.81 103 GLU A O 1
ATOM 828 N N . PHE A 1 104 ? 13.782 -6.016 -20.976 1.00 93.25 104 PHE A N 1
ATOM 829 C CA . PHE A 1 104 ? 14.549 -6.019 -19.740 1.00 93.25 104 PHE A CA 1
ATOM 830 C C . PHE A 1 104 ? 14.095 -7.146 -18.800 1.00 93.25 104 PHE A C 1
ATOM 832 O O . PHE A 1 104 ? 12.896 -7.420 -18.684 1.00 93.25 104 PHE A O 1
ATOM 839 N N . PRO A 1 105 ? 15.031 -7.794 -18.081 1.00 95.31 105 PRO A N 1
ATOM 840 C CA . PRO A 1 105 ? 14.689 -8.765 -17.053 1.00 95.31 105 PRO A CA 1
ATOM 841 C C . PRO A 1 105 ? 13.755 -8.145 -16.016 1.00 95.31 105 PRO A C 1
ATOM 843 O O . PRO A 1 105 ? 14.065 -7.101 -15.447 1.00 95.31 105 PRO A O 1
ATOM 846 N N . HIS A 1 106 ? 12.637 -8.811 -15.741 1.00 96.25 106 HIS A N 1
ATOM 847 C CA . HIS A 1 106 ? 11.678 -8.354 -14.744 1.00 96.25 106 HIS A CA 1
ATOM 848 C C . HIS A 1 106 ? 11.216 -9.483 -13.825 1.00 96.25 106 HIS A C 1
ATOM 850 O O . HIS A 1 106 ? 11.352 -10.676 -14.143 1.00 96.25 106 HIS A O 1
ATOM 856 N N . VA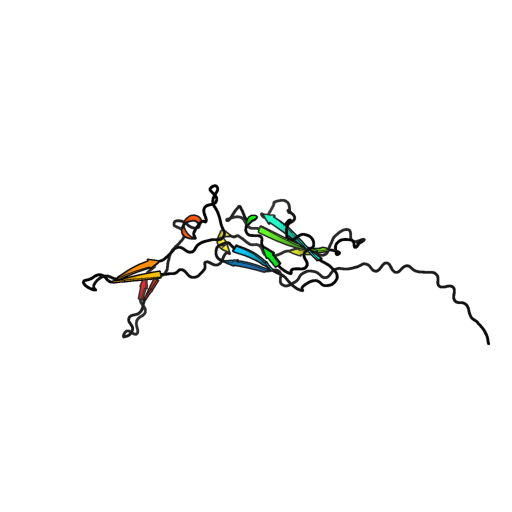L A 1 107 ? 10.689 -9.087 -12.667 1.00 97.88 107 VAL A N 1
ATOM 857 C CA . VAL A 1 107 ? 10.017 -9.968 -11.707 1.00 97.88 107 VAL A CA 1
ATOM 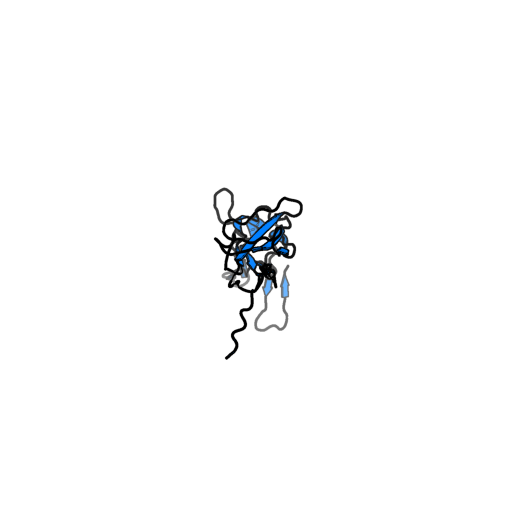858 C C . VAL A 1 107 ? 8.718 -9.330 -11.257 1.00 97.88 107 VAL A C 1
ATOM 860 O O . VAL A 1 107 ? 8.688 -8.154 -10.895 1.00 97.88 107 VAL A O 1
ATOM 863 N N . ARG A 1 108 ? 7.669 -10.149 -11.265 1.00 97.62 108 ARG A N 1
ATOM 864 C CA . ARG A 1 108 ? 6.340 -9.797 -10.790 1.00 97.62 108 ARG A CA 1
ATOM 865 C C . ARG A 1 108 ? 6.225 -10.011 -9.286 1.00 97.62 108 ARG A C 1
ATOM 867 O O . ARG A 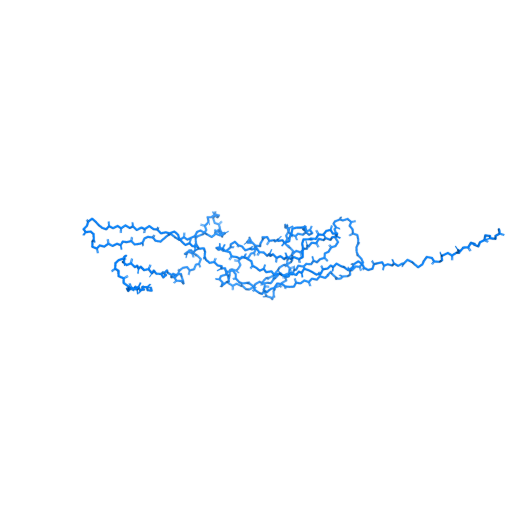1 108 ? 6.688 -11.029 -8.776 1.00 97.62 108 ARG A O 1
ATOM 874 N N . SER A 1 109 ? 5.581 -9.080 -8.597 1.00 98.12 109 SER A N 1
ATOM 875 C CA . SER A 1 109 ? 5.182 -9.226 -7.202 1.00 98.12 109 SER A CA 1
ATOM 876 C C . SER A 1 109 ? 3.984 -10.160 -7.046 1.00 98.12 109 SER A C 1
ATOM 878 O O . SER A 1 109 ? 3.197 -10.371 -7.971 1.00 98.12 109 SER A O 1
ATOM 880 N N . GLU A 1 110 ? 3.807 -10.687 -5.838 1.00 97.88 110 GLU A N 1
ATOM 881 C CA . GLU A 1 110 ? 2.534 -11.294 -5.459 1.00 97.88 110 GLU A CA 1
ATOM 882 C C . GLU A 1 110 ? 1.384 -10.286 -5.585 1.00 97.88 110 GLU A C 1
ATOM 884 O O . GLU A 1 110 ? 1.573 -9.065 -5.520 1.00 97.88 110 GLU A O 1
ATOM 889 N N . LYS A 1 111 ? 0.169 -10.807 -5.760 1.00 97.94 111 LYS A N 1
ATOM 890 C CA . LYS A 1 111 ? -1.037 -9.976 -5.815 1.00 97.94 111 LYS A CA 1
ATOM 891 C C . LYS A 1 111 ? -1.267 -9.305 -4.463 1.00 97.94 111 LYS A C 1
ATOM 893 O O . LYS A 1 111 ? -1.096 -9.940 -3.427 1.00 97.94 111 LYS A O 1
ATOM 898 N N . PHE A 1 112 ? -1.707 -8.054 -4.492 1.00 98.56 112 PHE A N 1
ATOM 899 C CA . PHE A 1 112 ? -1.975 -7.272 -3.288 1.00 98.56 112 PHE A CA 1
ATOM 900 C C . PHE A 1 112 ? -3.270 -6.482 -3.423 1.00 98.56 112 PHE A C 1
ATOM 902 O O . PHE A 1 112 ? -3.476 -5.793 -4.420 1.00 98.56 112 PHE A O 1
ATOM 909 N N . SER A 1 113 ? -4.131 -6.550 -2.414 1.00 98.44 113 SER A N 1
ATOM 910 C CA . SER A 1 113 ? -5.309 -5.706 -2.280 1.00 98.44 113 SER A CA 1
ATOM 911 C C . SER A 1 113 ? -5.210 -4.843 -1.021 1.00 98.44 113 SER A C 1
ATOM 913 O O . SER A 1 113 ? -5.180 -5.391 0.084 1.00 98.44 113 SER A O 1
ATOM 915 N N . PRO A 1 114 ? -5.226 -3.501 -1.138 1.00 98.25 114 PRO A N 1
ATOM 916 C CA . PRO A 1 114 ? -5.131 -2.616 0.021 1.00 98.25 114 PRO A CA 1
ATOM 917 C C . PRO A 1 114 ? -6.153 -2.924 1.118 1.00 98.25 114 PRO A C 1
ATOM 919 O O . PRO A 1 114 ? -5.808 -2.898 2.293 1.00 98.25 114 PRO A O 1
ATOM 922 N N . TYR A 1 115 ? -7.401 -3.229 0.754 1.00 98.06 115 TYR A N 1
ATOM 923 C CA . TYR A 1 115 ? -8.486 -3.473 1.706 1.00 98.06 115 TYR A CA 1
ATOM 924 C C . TYR A 1 115 ? -8.338 -4.797 2.462 1.00 98.06 115 TYR A C 1
ATOM 926 O O . TYR A 1 115 ? -8.684 -4.863 3.641 1.00 98.06 115 TYR A O 1
ATOM 934 N N . TYR A 1 116 ? -7.851 -5.846 1.796 1.00 98.00 116 TYR A N 1
ATOM 935 C CA . TYR A 1 116 ? -7.788 -7.192 2.372 1.00 98.00 116 TYR A CA 1
ATOM 936 C C . TYR A 1 116 ? -6.431 -7.520 3.002 1.00 98.00 116 TYR A C 1
ATOM 938 O O . TYR A 1 116 ? -6.391 -8.275 3.973 1.00 98.00 116 TYR A O 1
ATOM 946 N N . ASP A 1 117 ? -5.346 -6.930 2.495 1.00 98.25 117 ASP A N 1
ATOM 947 C CA . ASP A 1 117 ? -3.979 -7.337 2.832 1.00 98.25 117 ASP A CA 1
ATOM 948 C C . ASP A 1 117 ? -3.220 -6.303 3.683 1.00 98.25 117 ASP A C 1
ATOM 950 O O . ASP A 1 117 ? -2.171 -6.627 4.244 1.00 98.25 117 ASP A O 1
ATOM 954 N N . THR A 1 118 ? -3.717 -5.062 3.828 1.00 98.38 118 THR A N 1
ATOM 955 C CA . THR A 1 118 ? -3.080 -4.096 4.742 1.00 98.38 118 THR A CA 1
ATOM 956 C C . THR A 1 118 ? -3.165 -4.589 6.183 1.00 98.38 118 THR A C 1
ATOM 958 O O . THR A 1 118 ? -4.231 -4.940 6.693 1.00 98.38 118 THR A O 1
ATOM 961 N N . ALA A 1 119 ? -2.052 -4.509 6.908 1.00 98.00 119 ALA A N 1
ATOM 962 C CA . ALA A 1 119 ? -2.098 -4.664 8.351 1.00 98.00 119 ALA A CA 1
ATOM 963 C C . ALA A 1 119 ? -2.772 -3.436 8.981 1.00 98.00 119 ALA A C 1
ATOM 965 O O . ALA A 1 119 ? -2.522 -2.293 8.584 1.00 98.00 119 ALA A O 1
ATOM 966 N N . ILE A 1 120 ? -3.602 -3.667 9.997 1.00 96.62 120 ILE A N 1
ATOM 967 C CA . ILE A 1 120 ? -4.154 -2.599 10.833 1.00 96.62 120 ILE A CA 1
ATOM 968 C C . ILE A 1 120 ? -3.214 -2.400 12.021 1.00 96.62 120 ILE A C 1
ATOM 970 O O . ILE A 1 120 ? -2.921 -3.334 12.771 1.00 96.62 120 ILE A O 1
ATOM 974 N N . GLY A 1 121 ? -2.722 -1.175 12.181 1.00 94.56 121 GLY A N 1
ATOM 975 C CA . GLY A 1 121 ? -1.847 -0.791 13.280 1.00 94.56 121 GLY A CA 1
ATOM 976 C C . GLY A 1 121 ? -2.528 -0.916 14.644 1.00 94.56 121 GLY A C 1
ATOM 977 O O . GLY A 1 121 ? -3.750 -1.004 14.764 1.00 94.56 121 GLY A O 1
ATOM 978 N N . ARG A 1 122 ? -1.722 -0.911 15.709 1.00 93.62 122 ARG A N 1
ATOM 979 C CA . ARG A 1 122 ? -2.240 -0.985 17.080 1.00 93.62 122 ARG A CA 1
ATOM 980 C C . ARG A 1 122 ? -3.093 0.259 17.394 1.00 93.62 122 ARG A C 1
ATOM 982 O O . ARG A 1 122 ? -2.556 1.362 17.303 1.00 93.62 122 ARG A O 1
ATOM 989 N N . PRO A 1 123 ? -4.357 0.102 17.831 1.00 94.00 123 PRO A N 1
ATOM 990 C CA . PRO A 1 123 ? -5.154 1.224 18.301 1.00 94.00 123 PRO A CA 1
ATOM 991 C C . PRO A 1 123 ? -4.694 1.682 19.685 1.00 94.00 123 PRO A C 1
ATOM 993 O O . PRO A 1 123 ? -4.254 0.883 20.519 1.00 94.00 123 PRO A O 1
ATOM 996 N N . GLU A 1 124 ? -4.849 2.973 19.940 1.00 95.38 124 GLU A N 1
ATOM 997 C CA . GLU A 1 124 ? -4.748 3.523 21.285 1.00 95.38 124 GLU A CA 1
ATOM 998 C C . GLU A 1 124 ? -6.080 3.356 22.015 1.00 95.38 124 GLU A C 1
ATOM 1000 O O . GLU A 1 124 ? -7.146 3.313 21.398 1.00 95.38 124 GLU A O 1
ATOM 1005 N N . PHE A 1 125 ? -6.032 3.259 23.341 1.00 95.50 125 PHE A N 1
ATOM 1006 C CA . PHE A 1 125 ? -7.246 3.231 24.141 1.00 95.50 125 PHE A CA 1
ATOM 1007 C C . PHE A 1 125 ? -7.071 3.947 25.476 1.00 95.50 125 PHE A C 1
ATOM 1009 O O . PHE A 1 125 ? -5.978 4.005 26.044 1.00 95.50 125 PHE A O 1
ATOM 1016 N N . LYS A 1 126 ? -8.184 4.459 25.995 1.00 95.75 126 LYS A N 1
ATOM 1017 C CA . LYS A 1 126 ? -8.296 5.076 27.315 1.00 95.75 126 LYS A CA 1
ATOM 1018 C C . LYS A 1 126 ? -9.377 4.376 28.118 1.00 95.75 126 LYS A C 1
ATOM 1020 O O . LYS A 1 126 ? -10.336 3.837 27.571 1.00 95.75 126 LYS A O 1
ATOM 1025 N N . ILE A 1 127 ? -9.199 4.372 29.430 1.00 94.19 127 ILE A N 1
ATOM 1026 C CA . ILE A 1 127 ? -10.124 3.749 30.368 1.00 94.19 127 ILE A CA 1
ATOM 1027 C C . ILE A 1 127 ? -10.659 4.833 31.285 1.00 94.19 127 ILE A C 1
ATOM 1029 O O . ILE A 1 127 ? -9.888 5.515 31.956 1.00 94.19 127 ILE A O 1
ATOM 1033 N N . GLU A 1 128 ? -11.977 4.920 31.366 1.00 95.25 128 GLU A N 1
ATOM 1034 C CA . GLU A 1 128 ? -12.672 5.775 32.317 1.00 95.25 128 GLU A CA 1
ATOM 1035 C C . GLU A 1 128 ? -13.444 4.907 33.302 1.00 95.25 128 GLU A C 1
ATOM 1037 O O . GLU A 1 128 ? -14.150 3.974 32.919 1.00 95.25 128 GLU A O 1
ATOM 1042 N N . VAL A 1 129 ? -13.293 5.198 34.592 1.00 92.81 129 VAL A N 1
ATOM 1043 C CA . VAL A 1 129 ? -14.003 4.499 35.665 1.00 92.81 129 VAL A CA 1
ATOM 1044 C C . VAL A 1 129 ? -15.053 5.446 36.221 1.00 92.81 129 VAL A C 1
ATOM 1046 O O . VAL A 1 129 ? -14.740 6.587 36.557 1.00 92.81 129 VAL A O 1
ATOM 1049 N N . SER A 1 130 ? -16.296 4.979 36.322 1.00 93.12 130 SER A N 1
ATOM 1050 C CA . SER A 1 130 ? -17.377 5.766 36.909 1.00 93.12 130 SER A CA 1
ATOM 1051 C C . SER A 1 130 ? -17.076 6.121 38.368 1.00 93.12 130 SER A C 1
ATOM 1053 O O . SER A 1 130 ? -16.366 5.397 39.068 1.00 93.12 130 SER A O 1
ATOM 1055 N N . SER A 1 131 ? -17.646 7.224 38.854 1.00 92.56 131 SER A N 1
ATOM 1056 C CA . SER A 1 131 ? -17.453 7.696 40.235 1.00 92.56 131 SER A CA 1
ATOM 1057 C C . SER A 1 131 ? -17.847 6.650 41.288 1.00 92.56 131 SER A C 1
ATOM 1059 O O . SER A 1 131 ? -17.160 6.494 42.296 1.00 92.56 131 SER A O 1
ATOM 1061 N N . ASP A 1 132 ? -18.900 5.874 41.022 1.00 93.38 132 ASP A N 1
ATOM 1062 C CA . ASP A 1 132 ? -19.358 4.755 41.857 1.00 93.38 132 ASP A CA 1
ATOM 1063 C C . ASP A 1 132 ? -18.515 3.469 41.705 1.00 93.38 132 ASP A C 1
ATOM 1065 O O . ASP A 1 132 ? -18.768 2.476 42.389 1.00 93.38 132 ASP A O 1
ATOM 1069 N N . LYS A 1 133 ? -17.512 3.475 40.815 1.00 87.81 133 LYS A N 1
ATOM 1070 C CA . LYS A 1 133 ? -16.600 2.366 40.484 1.00 87.81 133 LYS A CA 1
ATOM 1071 C C . LYS A 1 133 ? -17.290 1.090 39.987 1.00 87.81 133 LYS A C 1
ATOM 1073 O O . LYS A 1 133 ? -16.682 0.017 40.007 1.00 87.81 133 LYS A O 1
ATOM 1078 N N . ARG A 1 134 ? -18.547 1.175 39.537 1.00 90.50 134 ARG A N 1
ATOM 1079 C CA . ARG A 1 134 ? -19.324 0.024 39.036 1.00 90.50 134 ARG A CA 1
ATOM 1080 C C . ARG A 1 134 ? -19.263 -0.140 37.524 1.00 90.50 134 ARG A C 1
ATOM 1082 O O . ARG A 1 134 ? -19.548 -1.229 37.028 1.00 90.50 134 ARG A O 1
ATOM 1089 N N . LYS A 1 135 ? -18.899 0.910 36.789 1.00 91.75 135 LYS A N 1
ATOM 1090 C CA . LYS A 1 135 ? -18.771 0.900 35.333 1.00 91.75 135 LYS A CA 1
ATOM 1091 C C . LYS A 1 135 ? -17.370 1.333 34.927 1.00 91.75 135 LYS A C 1
ATOM 1093 O O . LYS A 1 135 ? -16.761 2.211 35.531 1.00 91.75 135 LYS A O 1
ATOM 1098 N N . MET A 1 136 ? -16.876 0.686 33.885 1.00 91.69 136 MET A N 1
ATOM 1099 C CA . MET A 1 136 ? -15.616 1.010 33.241 1.00 91.69 136 MET A CA 1
ATOM 1100 C C . MET A 1 136 ? -15.905 1.141 31.753 1.00 91.69 136 MET A C 1
ATOM 1102 O O . MET A 1 136 ? -16.409 0.197 31.142 1.00 91.69 136 MET A O 1
ATOM 1106 N N . THR A 1 137 ? -15.612 2.306 31.195 1.00 94.25 137 THR A N 1
ATOM 1107 C CA . THR A 1 137 ? -15.767 2.597 29.774 1.00 94.25 137 THR A CA 1
ATOM 1108 C C . THR A 1 137 ? -14.396 2.515 29.121 1.00 94.25 137 THR A C 1
ATOM 1110 O O . THR A 1 137 ? -13.438 3.126 29.595 1.00 94.25 137 THR A O 1
ATOM 1113 N N . LEU A 1 138 ? -14.296 1.720 28.057 1.00 94.81 138 LEU A N 1
ATOM 1114 C CA . LEU A 1 138 ? -13.107 1.636 27.219 1.00 94.81 138 LEU A CA 1
ATOM 1115 C C . LEU A 1 138 ? -13.344 2.480 25.970 1.00 94.81 138 LEU A C 1
ATOM 1117 O O . LEU A 1 138 ? -14.203 2.144 25.158 1.00 94.81 138 LEU A O 1
ATOM 1121 N N . HIS A 1 139 ? -12.562 3.537 25.816 1.00 95.62 139 HIS A N 1
ATOM 1122 C CA . HIS A 1 139 ? -12.556 4.374 24.623 1.00 95.62 139 HIS A CA 1
ATOM 1123 C C . HIS A 1 139 ? -11.422 3.912 23.722 1.00 95.62 139 HIS A C 1
ATOM 1125 O O . HIS A 1 139 ? -10.261 4.018 24.112 1.00 95.62 139 HIS A O 1
ATOM 1131 N N . VAL A 1 140 ? -11.750 3.367 22.555 1.00 95.31 140 VAL A N 1
ATOM 1132 C CA . VAL A 1 140 ? -10.766 2.958 21.545 1.00 95.31 140 VAL A CA 1
ATOM 1133 C C . VAL A 1 140 ? -10.671 4.064 20.502 1.00 95.31 140 VAL A C 1
ATOM 1135 O O . VAL A 1 140 ? -11.693 4.504 19.984 1.00 95.31 140 VAL A O 1
ATOM 1138 N N . THR A 1 141 ? -9.457 4.520 20.213 1.00 95.69 141 THR A N 1
ATOM 1139 C CA . THR A 1 141 ? -9.205 5.534 19.188 1.00 95.69 141 THR A CA 1
ATOM 1140 C C . THR A 1 141 ? -9.021 4.853 17.836 1.00 95.69 141 THR A C 1
ATOM 1142 O O . THR A 1 141 ? -8.139 4.002 17.684 1.00 95.69 141 THR A O 1
ATOM 1145 N N . ASP A 1 142 ? -9.823 5.251 16.848 1.00 96.06 142 ASP A N 1
ATOM 1146 C CA . ASP A 1 142 ? -9.676 4.781 15.472 1.00 96.06 142 ASP A CA 1
ATOM 1147 C C . ASP A 1 142 ? -8.326 5.242 14.887 1.00 96.06 142 ASP A C 1
ATOM 1149 O O . ASP A 1 142 ? -7.943 6.411 14.965 1.00 96.06 142 ASP A O 1
ATOM 1153 N N . VAL A 1 143 ? -7.579 4.299 14.309 1.00 96.50 143 VAL A N 1
ATOM 1154 C CA . VAL A 1 143 ? -6.210 4.517 13.819 1.00 96.50 143 VAL A CA 1
ATOM 1155 C C . VAL A 1 143 ? -6.228 5.357 12.534 1.00 96.50 143 VAL A C 1
ATOM 1157 O O . VAL A 1 143 ? -7.012 5.056 11.633 1.00 96.50 143 VAL A O 1
ATOM 1160 N N . PRO A 1 144 ? -5.366 6.379 12.390 1.00 97.19 144 PRO A N 1
ATOM 1161 C CA . PRO A 1 144 ? -5.286 7.154 11.156 1.00 97.19 144 PRO A CA 1
ATOM 1162 C C . PRO A 1 144 ? -4.657 6.340 10.013 1.00 97.19 144 PRO A C 1
ATOM 1164 O O . PRO A 1 144 ? -3.688 5.606 10.216 1.00 97.19 144 PRO A O 1
ATOM 1167 N N . THR A 1 145 ? -5.167 6.510 8.794 1.00 97.88 145 THR A N 1
ATOM 1168 C CA . THR A 1 145 ? -4.668 5.830 7.583 1.00 97.88 145 THR A CA 1
ATOM 1169 C C . THR A 1 145 ? -3.744 6.728 6.767 1.00 97.88 145 THR A C 1
ATOM 1171 O O . THR A 1 145 ? -3.558 7.894 7.108 1.00 97.88 145 THR A O 1
ATOM 1174 N N . ALA A 1 146 ? -3.121 6.211 5.711 1.00 97.50 146 ALA A N 1
ATOM 1175 C CA . ALA A 1 146 ? -2.406 7.031 4.729 1.00 97.50 146 ALA A CA 1
ATOM 1176 C C . ALA A 1 146 ? -3.322 7.620 3.635 1.00 97.50 146 ALA A C 1
ATOM 1178 O O . ALA A 1 146 ? -2.825 8.265 2.716 1.00 97.50 146 ALA A O 1
ATOM 1179 N N . LEU A 1 147 ? -4.637 7.396 3.728 1.00 97.12 147 LEU A N 1
ATOM 1180 C CA . LEU A 1 147 ? -5.615 7.813 2.730 1.00 97.12 147 LEU A CA 1
ATOM 1181 C C . LEU A 1 147 ? -6.189 9.194 3.043 1.00 97.12 147 LEU A C 1
ATOM 1183 O O . LEU A 1 147 ? -6.334 9.587 4.207 1.00 97.12 147 LEU A O 1
ATOM 1187 N N . PHE A 1 148 ? -6.577 9.889 1.981 1.00 95.31 148 PHE A N 1
ATOM 1188 C CA . PHE A 1 148 ? -7.242 11.183 2.021 1.00 95.31 148 PHE A CA 1
ATOM 1189 C C . PHE A 1 148 ? -8.518 11.109 1.182 1.00 95.31 148 PHE A C 1
ATOM 1191 O O . PHE A 1 148 ? -8.558 10.395 0.181 1.00 95.31 148 PHE A O 1
ATOM 1198 N N . ASN A 1 149 ? -9.565 11.812 1.608 1.00 92.25 149 ASN A N 1
ATOM 1199 C CA . ASN A 1 149 ? -10.768 11.983 0.798 1.00 92.25 149 ASN A CA 1
ATOM 1200 C C . ASN A 1 149 ? -10.576 13.093 -0.255 1.00 92.25 149 ASN A C 1
ATOM 1202 O O . ASN A 1 149 ? -9.523 13.727 -0.329 1.00 92.25 149 ASN A O 1
ATOM 1206 N N . GLU A 1 150 ? -11.622 13.354 -1.039 1.00 91.44 150 GLU A N 1
ATOM 1207 C CA . GLU A 1 150 ? -11.637 14.405 -2.069 1.00 91.44 150 GLU A CA 1
ATOM 1208 C C . GLU A 1 150 ? -11.393 15.815 -1.498 1.00 91.44 150 GLU A C 1
ATOM 1210 O O . GLU A 1 150 ? -10.773 16.646 -2.155 1.00 91.44 150 GLU A O 1
ATOM 1215 N N . ASP A 1 151 ? -11.776 16.060 -0.240 1.00 94.31 151 ASP A N 1
ATOM 1216 C CA . ASP A 1 151 ? -11.525 17.320 0.478 1.00 94.31 151 ASP A CA 1
ATOM 1217 C C . ASP A 1 151 ? -10.118 17.401 1.104 1.00 94.31 151 ASP A C 1
ATOM 1219 O O . ASP A 1 151 ? -9.846 18.271 1.936 1.00 94.31 151 ASP A O 1
ATOM 1223 N N . ASN A 1 152 ? -9.219 16.470 0.766 1.00 93.19 152 ASN A N 1
ATOM 1224 C CA . ASN A 1 152 ? -7.878 16.342 1.340 1.00 93.19 152 ASN A CA 1
ATOM 1225 C C . ASN A 1 152 ? -7.866 16.147 2.874 1.00 93.19 152 ASN A C 1
ATOM 1227 O O . ASN A 1 152 ? -6.891 16.454 3.568 1.00 93.19 152 ASN A O 1
ATOM 1231 N N . LYS A 1 153 ? -8.954 15.613 3.434 1.00 95.69 153 LYS A N 1
ATOM 1232 C CA . LYS A 1 153 ? -9.052 15.203 4.834 1.00 95.69 153 LYS A CA 1
ATOM 1233 C C . LYS A 1 153 ? -8.551 13.772 4.983 1.00 95.69 153 LYS A C 1
ATOM 1235 O O . LYS A 1 153 ? -9.001 12.858 4.296 1.00 95.69 153 LYS A O 1
ATOM 1240 N N . ARG A 1 154 ? -7.649 13.576 5.944 1.00 96.44 154 ARG A N 1
ATOM 1241 C CA . ARG A 1 154 ? -7.104 12.261 6.289 1.00 96.44 154 ARG A CA 1
ATOM 1242 C C . ARG A 1 154 ? -8.195 11.343 6.844 1.00 96.44 154 ARG A C 1
ATOM 1244 O O . ARG A 1 154 ? -8.868 11.707 7.810 1.00 96.44 154 ARG A O 1
ATOM 1251 N N . LEU A 1 155 ? -8.314 10.151 6.269 1.00 97.06 155 LEU A N 1
ATOM 1252 C CA . LEU A 1 155 ? -9.248 9.117 6.710 1.00 97.06 155 LEU A CA 1
ATOM 1253 C C . LEU A 1 155 ? -8.665 8.307 7.873 1.00 97.06 155 LEU A C 1
ATOM 1255 O O . LEU A 1 155 ? -7.456 8.044 7.935 1.00 97.06 155 LEU A O 1
ATOM 1259 N N . ASN A 1 156 ? -9.520 7.868 8.788 1.00 97.31 156 ASN A N 1
ATOM 1260 C CA . ASN A 1 156 ? -9.190 6.863 9.794 1.00 97.31 156 ASN A CA 1
ATOM 1261 C C . ASN A 1 156 ? -9.660 5.463 9.351 1.00 97.31 156 ASN A C 1
ATOM 1263 O O . ASN A 1 156 ? -10.296 5.280 8.315 1.00 97.31 156 ASN A O 1
ATOM 1267 N N . ILE A 1 157 ? -9.312 4.448 10.136 1.00 97.38 157 ILE A N 1
ATOM 1268 C CA . ILE A 1 157 ? -9.610 3.048 9.833 1.00 97.38 157 ILE A CA 1
ATOM 1269 C C . ILE A 1 157 ? -11.121 2.751 9.791 1.00 97.38 157 ILE A C 1
ATOM 1271 O O . ILE A 1 157 ? -11.565 1.934 8.985 1.00 97.38 157 ILE A O 1
ATOM 1275 N N . ARG A 1 158 ? -11.925 3.433 10.615 1.00 97.06 158 ARG A N 1
ATOM 1276 C CA . ARG A 1 158 ? -13.387 3.310 10.639 1.00 97.06 158 ARG A CA 1
ATOM 1277 C C . ARG A 1 158 ? -14.019 3.913 9.392 1.00 97.06 158 ARG A C 1
ATOM 1279 O O . ARG A 1 158 ? -14.961 3.321 8.883 1.00 97.06 158 ARG A O 1
ATOM 1286 N N . ASP A 1 159 ? -13.480 5.011 8.867 1.00 97.25 159 ASP A N 1
ATOM 1287 C CA . ASP A 1 159 ? -13.969 5.626 7.625 1.00 97.25 159 ASP A CA 1
ATOM 1288 C C . ASP A 1 159 ? -13.848 4.663 6.426 1.00 97.25 159 ASP A C 1
ATOM 1290 O O . ASP A 1 159 ? -14.668 4.701 5.513 1.00 97.25 159 ASP A O 1
ATOM 1294 N N . VAL A 1 160 ? -12.846 3.773 6.436 1.00 96.88 160 VAL A N 1
ATOM 1295 C CA . VAL A 1 160 ? -12.601 2.812 5.345 1.00 96.88 160 VAL A CA 1
ATOM 1296 C C . VAL A 1 160 ? -13.386 1.512 5.519 1.00 96.88 160 VAL A C 1
ATOM 1298 O O . VAL A 1 160 ? -13.977 0.995 4.570 1.00 96.88 160 VAL A O 1
ATOM 1301 N N . PHE A 1 161 ? -13.367 0.941 6.723 1.00 96.62 161 PHE A N 1
ATOM 1302 C CA . PHE A 1 161 ? -13.983 -0.362 6.980 1.00 96.62 161 PHE A CA 1
ATOM 1303 C C . PHE A 1 161 ? -15.451 -0.265 7.418 1.00 96.62 161 PHE A C 1
ATOM 1305 O O . PHE A 1 161 ? -16.182 -1.244 7.275 1.00 96.62 161 PHE A O 1
ATOM 1312 N N . GLY A 1 162 ? -15.895 0.884 7.931 1.00 96.06 162 GLY A N 1
ATOM 1313 C CA . GLY A 1 162 ? -17.253 1.103 8.422 1.00 96.06 162 GLY A CA 1
ATOM 1314 C C . GLY A 1 162 ? -17.672 0.055 9.454 1.00 96.06 162 GLY A C 1
ATOM 1315 O O . GLY A 1 162 ? -16.980 -0.185 10.451 1.00 96.06 162 GLY A O 1
ATOM 1316 N N . ASP A 1 163 ? -18.792 -0.606 9.174 1.00 95.88 163 ASP A N 1
ATOM 1317 C CA . ASP A 1 163 ? -19.366 -1.661 10.017 1.00 95.88 163 ASP A CA 1
ATOM 1318 C C . ASP A 1 163 ? -18.577 -2.980 9.972 1.00 95.88 163 ASP A C 1
ATOM 1320 O O . ASP A 1 163 ? -18.722 -3.823 10.859 1.00 95.88 163 ASP A O 1
ATOM 1324 N N . ASN A 1 164 ? -17.682 -3.153 8.992 1.00 95.75 164 ASN A N 1
ATOM 1325 C CA . ASN A 1 164 ? -16.812 -4.330 8.922 1.00 95.75 164 ASN A CA 1
ATOM 1326 C C . ASN A 1 164 ? -15.661 -4.267 9.942 1.00 95.75 164 ASN A C 1
ATOM 1328 O O . ASN A 1 164 ? -14.969 -5.265 10.146 1.00 95.75 164 ASN A O 1
ATOM 1332 N N . LEU A 1 165 ? -15.443 -3.121 10.600 1.00 95.69 165 LEU A N 1
ATOM 1333 C CA . LEU A 1 165 ? -14.433 -2.980 11.644 1.00 95.69 165 LEU A CA 1
ATOM 1334 C C . LEU A 1 165 ? -14.992 -3.371 13.017 1.00 95.69 165 LEU A C 1
ATOM 1336 O O . LEU A 1 165 ? -15.864 -2.700 13.571 1.00 95.69 165 LEU A O 1
ATOM 1340 N N . GLN A 1 166 ? -14.412 -4.402 13.626 1.00 94.06 166 GLN A N 1
ATOM 1341 C CA . GLN A 1 166 ? -14.757 -4.843 14.979 1.00 94.06 166 GLN A CA 1
ATOM 1342 C C . GLN A 1 166 ? -13.527 -4.845 15.887 1.00 94.06 166 GLN A C 1
ATOM 1344 O O . GLN A 1 166 ? -12.435 -5.251 15.486 1.00 94.06 166 GLN A O 1
ATOM 1349 N N . TYR A 1 167 ? -13.713 -4.419 17.137 1.00 93.06 167 TYR A N 1
ATOM 1350 C CA . TYR A 1 167 ? -12.662 -4.419 18.150 1.00 93.06 167 TYR A CA 1
ATOM 1351 C C . TYR A 1 167 ? -12.879 -5.542 19.154 1.00 93.06 167 TYR A C 1
ATOM 1353 O O . TYR A 1 167 ? -13.827 -5.532 19.931 1.00 93.06 167 TYR A O 1
ATOM 1361 N N . LYS A 1 168 ? -11.929 -6.474 19.212 1.00 92.56 168 LYS A N 1
ATOM 1362 C CA . LYS A 1 168 ? -11.929 -7.532 20.221 1.00 92.56 168 LYS A CA 1
ATOM 1363 C C . LYS A 1 168 ? -11.248 -7.063 21.501 1.00 92.56 168 LYS A C 1
ATOM 1365 O O . LYS A 1 168 ? -10.032 -6.868 21.533 1.00 92.56 168 LYS A O 1
ATOM 1370 N N . VAL A 1 169 ? -12.005 -6.987 22.590 1.00 91.19 169 VAL A N 1
ATOM 1371 C CA . VAL A 1 169 ? -11.488 -6.552 23.894 1.00 91.19 169 VAL A CA 1
ATOM 1372 C C . VAL A 1 169 ? -11.181 -7.761 24.776 1.00 91.19 169 VAL A C 1
ATOM 1374 O O . VAL A 1 169 ? -12.034 -8.610 25.042 1.00 91.19 169 VAL A O 1
ATOM 1377 N N . THR A 1 170 ? -9.944 -7.833 25.272 1.00 90.12 170 THR A N 1
ATOM 1378 C CA . THR A 1 170 ? -9.528 -8.827 26.273 1.00 90.12 170 THR A CA 1
ATOM 1379 C C . THR A 1 170 ? -9.156 -8.116 27.564 1.00 90.12 170 THR A C 1
ATOM 1381 O O . THR A 1 170 ? -8.276 -7.261 27.564 1.00 90.12 170 THR A O 1
ATOM 1384 N N . TYR A 1 171 ? -9.791 -8.492 28.673 1.00 87.38 171 TYR A N 1
ATOM 1385 C CA . TYR A 1 171 ? -9.526 -7.908 29.986 1.00 87.38 171 TYR A CA 1
ATOM 1386 C C . TYR A 1 171 ? -9.233 -8.994 31.025 1.00 87.38 171 TYR A C 1
ATOM 1388 O O . TYR A 1 171 ? -9.690 -10.136 30.924 1.00 87.38 171 TYR A O 1
ATOM 1396 N N . ARG A 1 172 ? -8.444 -8.637 32.042 1.00 84.31 172 ARG A N 1
ATOM 1397 C CA . ARG A 1 172 ? -8.090 -9.527 33.151 1.00 84.31 172 ARG A CA 1
ATOM 1398 C C . ARG A 1 172 ? -8.057 -8.750 34.459 1.00 84.31 172 ARG A C 1
ATOM 1400 O O . ARG A 1 172 ? -7.457 -7.684 34.539 1.00 84.31 172 ARG A O 1
ATOM 1407 N N . LYS A 1 173 ? -8.650 -9.321 35.508 1.00 82.25 173 LYS A N 1
ATOM 1408 C CA . LYS A 1 173 ? -8.499 -8.826 36.882 1.00 82.25 173 LYS A CA 1
ATOM 1409 C C . LYS A 1 173 ? -7.204 -9.392 37.466 1.00 82.25 173 LYS A C 1
ATOM 1411 O O . LYS A 1 173 ? -7.024 -10.606 37.455 1.00 82.25 173 LYS A O 1
ATOM 1416 N N . ALA A 1 174 ? -6.329 -8.539 38.000 1.00 72.00 174 ALA A N 1
ATOM 1417 C CA . ALA A 1 174 ? -4.977 -8.912 38.448 1.00 72.00 174 ALA A CA 1
ATOM 1418 C C . ALA A 1 174 ? -4.919 -10.084 39.457 1.00 72.00 174 ALA A C 1
ATOM 1420 O O . ALA A 1 174 ? -3.922 -10.793 39.506 1.00 72.00 174 ALA A O 1
ATOM 1421 N N . LYS A 1 175 ? -5.997 -10.331 40.218 1.00 68.25 175 LYS A N 1
ATOM 1422 C CA . LYS A 1 175 ? -6.108 -11.429 41.201 1.00 68.25 175 LYS A CA 1
ATOM 1423 C C . LYS A 1 175 ? -6.955 -12.631 40.733 1.00 68.25 175 LYS A C 1
ATOM 1425 O O . LYS A 1 175 ? -7.392 -13.418 41.560 1.00 68.25 175 LYS A O 1
ATOM 1430 N N . SER A 1 176 ? -7.238 -12.759 39.433 1.00 56.09 176 SER A N 1
ATOM 1431 C CA . SER A 1 176 ? -8.019 -13.865 38.853 1.00 56.09 176 SER A CA 1
ATOM 1432 C C . SER A 1 176 ? -7.224 -14.602 37.769 1.00 56.09 176 SER A C 1
ATOM 1434 O O . SER A 1 176 ? -6.533 -13.995 36.939 1.00 56.09 176 SER A O 1
ATOM 1436 N N . THR A 1 177 ? -7.325 -15.930 37.765 1.00 57.47 177 THR A N 1
ATOM 1437 C CA . THR A 1 177 ? -6.773 -16.821 36.733 1.00 57.47 177 THR A CA 1
ATOM 1438 C C . THR A 1 177 ? -7.664 -16.911 35.484 1.00 57.47 177 THR A C 1
ATOM 1440 O O . THR A 1 177 ? -7.207 -17.414 34.461 1.00 57.47 177 THR A O 1
ATOM 1443 N N . GLY A 1 178 ? -8.888 -16.364 35.503 1.00 54.81 178 GLY A N 1
ATOM 1444 C CA . GLY A 1 178 ? -9.819 -16.388 34.367 1.00 54.81 178 GLY A CA 1
ATOM 1445 C C . GLY A 1 178 ? -9.663 -15.194 33.415 1.00 54.81 178 GLY A C 1
ATOM 1446 O O . GLY A 1 178 ? -9.807 -14.040 33.826 1.00 54.81 178 GLY A O 1
ATOM 1447 N N . LYS A 1 179 ? -9.386 -15.460 32.130 1.00 52.44 179 LYS A N 1
ATOM 1448 C CA . LYS A 1 179 ? -9.478 -14.474 31.035 1.00 52.44 179 LYS A CA 1
ATOM 1449 C C . LYS A 1 179 ? -10.910 -14.464 30.492 1.00 52.44 179 LYS A C 1
ATOM 1451 O O . LYS A 1 179 ? -11.360 -15.487 29.988 1.00 52.44 179 LYS A O 1
ATOM 1456 N N . ASN A 1 180 ? -11.577 -13.311 30.520 1.00 60.94 180 ASN A N 1
ATOM 1457 C CA . ASN A 1 180 ? -12.881 -13.125 29.877 1.00 60.94 180 ASN A CA 1
ATOM 1458 C C . ASN A 1 180 ? -12.695 -12.401 28.531 1.00 60.94 180 ASN A C 1
ATOM 1460 O O . ASN A 1 180 ? -11.895 -11.467 28.432 1.00 60.94 180 ASN A O 1
ATOM 1464 N N . LYS A 1 181 ? -13.410 -12.844 27.491 1.00 53.44 181 LYS A N 1
ATOM 1465 C CA . LYS A 1 181 ? -13.399 -12.262 26.136 1.00 53.44 181 LYS A CA 1
ATOM 1466 C C . LYS A 1 181 ? -14.789 -11.700 25.826 1.00 53.44 181 LYS A C 1
ATOM 1468 O O . LYS A 1 181 ? -15.776 -12.370 26.117 1.00 53.44 181 LYS A O 1
ATOM 1473 N N . ARG A 1 182 ? -14.867 -10.505 25.236 1.00 57.53 182 ARG A N 1
ATOM 1474 C CA . ARG A 1 182 ? -16.084 -9.992 24.582 1.00 57.53 182 ARG A CA 1
ATOM 1475 C C . ARG A 1 182 ? -15.766 -9.696 23.117 1.00 57.53 182 ARG A C 1
ATOM 1477 O O . ARG A 1 182 ? -14.653 -9.250 22.822 1.00 57.53 182 ARG A O 1
ATOM 1484 N N . HIS A 1 183 ? -16.706 -10.060 22.252 1.00 44.75 183 HIS A N 1
ATOM 1485 C CA . HIS A 1 183 ? -16.667 -9.837 20.811 1.00 44.75 183 HIS A CA 1
ATOM 1486 C C . HIS A 1 183 ? -17.354 -8.519 20.486 1.00 44.75 183 HIS A C 1
ATOM 1488 O O . HIS A 1 183 ? -18.360 -8.228 21.175 1.00 44.75 183 HIS A O 1
#

Secondary structure (DSSP, 8-state):
------------------PPPPEEEEEEEETTEEEEEEEPPPSSSEEEEEEEETTSPPEE-GGGTTBSSSEEE-TTT--STTS-EEEEEEEEPPTT-----SS--EEEPPPB-HHHHPBPPPPEEEEEE-TTSS-EEEEEEPPEEEEE-TTSPEEEHHHHHGGG----EEE--TT-SPPEEE-

Radius of gyration: 26.83 Å; Cα contacts (8 Å, |Δi|>4): 329; chains: 1; bounding box: 85×34×79 Å

Nearest PDB structures (foldseek):
  1ahw-assembly1_F  TM=9.293E-01  e=1.004E-13  Homo sapiens
  4zma-assembly1_T  TM=9.369E-01  e=5.010E-13  Homo sapiens
  4z6a-assembly1_T  TM=9.365E-01  e=6.986E-13  Homo sapiens
  8cn9-assembly1_E  TM=8.772E-01  e=5.010E-13  Homo sapiens
  6df3-assembly1_L  TM=8.055E-01  e=2.286E-09  Homo sapiens

Solvent-accessible surface area (backbone atoms only — not comparable to full-atom values): 11250 Å² total; per-residue (Å²): 143,81,88,81,86,79,85,76,79,80,75,79,76,75,74,79,82,77,56,70,58,59,39,78,55,43,82,49,36,48,32,52,40,32,33,41,35,43,29,73,70,55,86,87,40,16,33,29,39,31,36,25,52,72,94,55,75,74,43,73,40,81,93,27,58,64,28,62,62,45,55,41,82,46,44,88,71,60,73,63,38,82,43,48,29,39,37,37,38,30,24,42,65,39,92,94,52,88,72,92,68,92,70,64,42,58,37,73,38,70,78,47,25,55,66,79,64,35,40,78,68,88,62,54,71,48,79,47,68,43,95,85,68,82,48,73,48,78,47,72,48,72,45,71,36,67,46,60,49,97,86,70,46,73,35,34,50,50,78,74,44,47,88,78,58,81,75,75,52,76,55,71,56,95,92,54,93,65,77,52,78,53,119

InterPro domains:
  IPR001187 Tissue factor [PR00346] (22-41)
  IPR001187 Tissue factor [PR00346] (110-134)
  IPR001187 Tissue factor [PR00346] (163-183)
  IPR003961 Fibronectin type III [PF01108] (16-97)
  IPR013783 Immunoglobulin-like fold [G3DSA:2.60.40.10] (20-94)
  IPR013783 Immunoglobulin-like fold [G3DSA:2.60.40.10] (103-183)
  IPR015373 Interferon/interleukin receptor domain [PF09294] (118-181)
  IPR036116 Fibronectin type I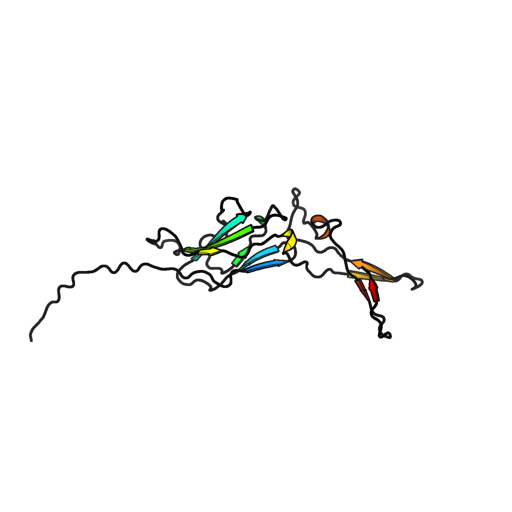II superfamily [SSF49265] (20-127)
  IPR036116 Fibronectin type III superfamily [SSF49265] (104-180)